Protein AF-0000000082936567 (afdb_homodimer)

Secondary structure (DSSP, 8-state):
--HHHHHHHHHHHHHHHHHHHHHHHHTTS-HHHHHHHHHHHHHHHHHHHHHHHHHHHHHHHIIIIII------B-HHHHHHHHHHHHHHHHHHHHHHH--/--HHHHHHHHHHHHHHHHHHHHHHHGGGS-HHHHHHHHHHHHHHHHHHHHHHHHHHHHHHHIIIIII------B-HHHHHHHHHHHHHHHHHHHHHHH--

Sequence (200 aa):
MDKEMIFAIGVLCFSLILIILLLVSLIRGGDERKKFIRNKTISDTFITTVVLLIIQVGQMIYIDFFKGGHYPGLNPLGALAGISFMFLFFLLFNKRRFGDMDKEMIFAIGVLCFSLILIILLLVSLIRGGDERKKFIRNKTISDTFITTVVLLIIQVGQMIYIDFFKGGHYPGLNPLGALAGISFMFLFFLLFNKRRFGD

pLDDT: mean 89.04, std 6.56, range [56.56, 96.06]

Organism: NCBI:txid1808955

Radius of gyration: 18.61 Å; Cα contacts (8 Å, |Δi|>4): 174; chains: 2; bounding box: 36×55×47 Å

Foldseek 3Di:
DPPVLVVLVVLLVVLVVLVVVLLVVLVPPDPVLSVVLLVQLVVQLVVVLVVVVVVVVVVQCCCVPPVVDHDPDDDPSNSSSVSSVSSSVSSVVSCVVRVD/DPPVLVVLVVLLVVLVVLVVVLLVVLPPPDPVLSVVLLVQLVVQLVVVLVVVVVVVVVVQCCCVPPVVDHDPDDDPSNSSSVSSVSSSVSSVVSCVVRVD

Structure (mmCIF, N/CA/C/O backbone):
data_AF-0000000082936567-model_v1
#
loop_
_entity.id
_entity.type
_entity.pdbx_description
1 polymer 'Uncharacterized protein'
#
loop_
_atom_site.group_PDB
_atom_site.id
_atom_site.type_symbol
_atom_site.label_atom_id
_atom_site.label_alt_id
_atom_site.label_comp_id
_atom_site.label_asym_id
_atom_site.label_entity_id
_atom_site.label_seq_id
_atom_site.pdbx_PDB_ins_code
_atom_site.Cartn_x
_atom_site.Cartn_y
_atom_site.Cartn_z
_atom_site.occupancy
_atom_site.B_iso_or_equiv
_atom_site.auth_seq_id
_atom_site.auth_comp_id
_atom_site.auth_asym_id
_atom_site.auth_atom_id
_atom_site.pdbx_PDB_model_num
ATOM 1 N N . MET A 1 1 ? 10.07 26.203 -2.523 1 56.56 1 MET A N 1
ATOM 2 C CA . MET A 1 1 ? 9.828 24.766 -2.342 1 56.56 1 MET A CA 1
ATOM 3 C C . MET A 1 1 ? 10.773 24.188 -1.296 1 56.56 1 MET A C 1
ATOM 5 O O . MET A 1 1 ? 11.984 24.438 -1.337 1 56.56 1 MET A O 1
ATOM 9 N N . ASP A 1 2 ? 10.172 23.625 -0.14 1 77.81 2 ASP A N 1
ATOM 10 C CA . ASP A 1 2 ? 10.938 23.125 1 1 77.81 2 ASP A CA 1
ATOM 11 C C . ASP A 1 2 ? 11.914 22.047 0.574 1 77.81 2 ASP A C 1
ATOM 13 O O . ASP A 1 2 ? 11.648 21.297 -0.37 1 77.81 2 ASP A O 1
ATOM 17 N N . LYS A 1 3 ? 13.148 22.062 0.96 1 82 3 LYS A N 1
ATOM 18 C CA . LYS A 1 3 ? 14.227 21.109 0.692 1 82 3 LYS A CA 1
ATOM 19 C C . LYS A 1 3 ? 13.719 19.672 0.751 1 82 3 LYS A C 1
ATOM 21 O O . LYS A 1 3 ? 14.133 18.828 -0.044 1 82 3 LYS A O 1
ATOM 26 N N . GLU A 1 4 ? 12.797 19.344 1.597 1 80.38 4 GLU A N 1
ATOM 27 C CA . GLU A 1 4 ? 12.234 18.016 1.756 1 80.38 4 GLU A CA 1
ATOM 28 C C . GLU A 1 4 ? 11.43 17.609 0.525 1 80.38 4 GLU A C 1
ATOM 30 O O . GLU A 1 4 ? 11.5 16.453 0.087 1 80.38 4 GLU A O 1
ATOM 35 N N . MET A 1 5 ? 10.805 18.625 0.031 1 84 5 MET A N 1
ATOM 36 C CA . MET A 1 5 ? 9.992 18.344 -1.152 1 84 5 MET A CA 1
ATOM 37 C C . MET A 1 5 ? 10.867 18.062 -2.361 1 84 5 MET A C 1
ATOM 39 O O . MET A 1 5 ? 10.586 17.141 -3.135 1 84 5 MET A O 1
ATOM 43 N N . ILE A 1 6 ? 11.914 18.75 -2.545 1 87.25 6 ILE A N 1
ATOM 44 C CA . ILE A 1 6 ? 12.852 18.562 -3.646 1 87.25 6 ILE A CA 1
ATOM 45 C C . ILE A 1 6 ? 13.484 17.172 -3.545 1 87.25 6 ILE A C 1
ATOM 47 O O . ILE A 1 6 ? 13.602 16.453 -4.543 1 87.25 6 ILE A O 1
ATOM 51 N N . PHE A 1 7 ? 13.875 16.859 -2.396 1 87.62 7 PHE A N 1
ATOM 52 C CA . PHE A 1 7 ? 14.477 15.555 -2.154 1 87.62 7 PHE A CA 1
ATOM 53 C C . PHE A 1 7 ? 13.5 14.438 -2.504 1 87.62 7 PHE A C 1
ATOM 55 O O . PHE A 1 7 ? 13.875 13.469 -3.172 1 87.62 7 PHE A O 1
ATOM 62 N N . ALA A 1 8 ? 12.258 14.555 -2.053 1 89.81 8 ALA A N 1
ATOM 63 C CA . ALA A 1 8 ? 11.242 13.539 -2.311 1 89.81 8 ALA A CA 1
ATOM 64 C C . ALA A 1 8 ? 10.984 13.391 -3.807 1 89.81 8 ALA A C 1
ATOM 66 O O . ALA A 1 8 ? 10.828 12.273 -4.305 1 89.81 8 ALA A O 1
ATOM 67 N N . ILE A 1 9 ? 10.992 14.43 -4.5 1 91.25 9 ILE A N 1
ATOM 68 C CA . ILE A 1 9 ? 10.781 14.406 -5.941 1 91.25 9 ILE A CA 1
ATOM 69 C C . ILE A 1 9 ? 11.945 13.688 -6.621 1 91.25 9 ILE A C 1
ATOM 71 O O . ILE A 1 9 ? 11.734 12.891 -7.539 1 91.25 9 ILE A O 1
ATOM 75 N N . GLY A 1 10 ? 13.078 14 -6.176 1 89.88 10 GLY A N 1
ATOM 76 C CA . GLY A 1 10 ? 14.25 13.344 -6.723 1 89.88 10 GLY A CA 1
ATOM 77 C C . GLY A 1 10 ? 14.234 11.836 -6.527 1 89.88 10 GLY A C 1
ATOM 78 O O . GLY A 1 10 ? 14.484 11.078 -7.465 1 89.88 10 GLY A O 1
ATOM 79 N N . VAL A 1 11 ? 13.953 11.422 -5.305 1 89.12 11 VAL A N 1
ATOM 80 C CA . VAL A 1 11 ? 13.891 10 -4.98 1 89.12 11 VAL A CA 1
ATOM 81 C C . VAL A 1 11 ? 12.805 9.328 -5.816 1 89.12 11 VAL A C 1
ATOM 83 O O . VAL A 1 11 ? 13.008 8.227 -6.336 1 89.12 11 VAL A O 1
ATOM 86 N N . LEU A 1 12 ? 11.719 10 -5.898 1 92.44 12 LEU A N 1
ATOM 87 C CA . LEU A 1 12 ? 10.594 9.461 -6.66 1 92.44 12 LEU A CA 1
ATOM 88 C C . LEU A 1 12 ? 10.977 9.266 -8.125 1 92.44 12 LEU A C 1
ATOM 90 O O . LEU A 1 12 ? 10.766 8.188 -8.68 1 92.44 12 LEU A O 1
ATOM 94 N N . CYS A 1 13 ? 11.531 10.234 -8.742 1 92.88 13 CYS A N 1
ATOM 95 C CA . CYS A 1 13 ? 11.93 10.141 -10.148 1 92.88 13 CYS A CA 1
ATOM 96 C C . CYS A 1 13 ? 12.977 9.055 -10.344 1 92.88 13 CYS A C 1
ATOM 98 O O . CYS A 1 13 ? 12.867 8.242 -11.266 1 92.88 13 CYS A O 1
ATOM 100 N N . PHE A 1 14 ? 13.938 9.102 -9.516 1 90.94 14 PHE A N 1
ATOM 101 C CA . PHE A 1 14 ? 15 8.109 -9.609 1 90.94 14 PHE A CA 1
ATOM 102 C C . PHE A 1 14 ? 14.438 6.703 -9.469 1 90.94 14 PHE A C 1
ATOM 104 O O . PHE A 1 14 ? 14.742 5.824 -10.273 1 90.94 14 PHE A O 1
ATOM 111 N N . SER A 1 15 ? 13.672 6.48 -8.484 1 92.5 15 SER A N 1
ATOM 112 C CA . SER A 1 15 ? 13.109 5.156 -8.25 1 92.5 15 SER A CA 1
ATOM 113 C C . SER A 1 15 ? 12.211 4.727 -9.406 1 92.5 15 SER A C 1
ATOM 115 O O . SER A 1 15 ? 12.266 3.574 -9.844 1 92.5 15 SER A O 1
ATOM 117 N N . LEU A 1 16 ? 11.383 5.617 -9.891 1 92.25 16 LEU A N 1
ATOM 118 C CA . LEU A 1 16 ? 10.477 5.285 -10.977 1 92.25 16 LEU A CA 1
ATOM 119 C C . LEU A 1 16 ? 11.242 4.844 -12.219 1 92.25 16 LEU A C 1
ATOM 121 O O . LEU A 1 16 ? 10.875 3.859 -12.867 1 92.25 16 LEU A O 1
ATOM 125 N N . ILE A 1 17 ? 12.219 5.562 -12.562 1 91.25 17 ILE A N 1
ATOM 126 C CA . ILE A 1 17 ? 13.039 5.219 -13.727 1 91.25 17 ILE A CA 1
ATOM 127 C C . ILE A 1 17 ? 13.641 3.828 -13.539 1 91.25 17 ILE A C 1
ATOM 129 O O . ILE A 1 17 ? 13.562 2.986 -14.438 1 91.25 17 ILE A O 1
ATOM 133 N N . LEU A 1 18 ? 14.195 3.588 -12.398 1 89.5 18 LEU A N 1
ATOM 134 C CA . LEU A 1 18 ? 14.828 2.299 -12.141 1 89.5 18 LEU A CA 1
ATOM 135 C C . LEU A 1 18 ? 13.797 1.178 -12.125 1 89.5 18 LEU A C 1
ATOM 137 O O . LEU A 1 18 ? 14.078 0.065 -12.578 1 89.5 18 LEU A O 1
ATOM 141 N N . ILE A 1 19 ? 12.648 1.423 -11.539 1 91.12 19 ILE A N 1
ATOM 142 C CA . ILE A 1 19 ? 11.578 0.432 -11.508 1 91.12 19 ILE A CA 1
ATOM 143 C C . ILE A 1 19 ? 11.203 0.034 -12.938 1 91.12 19 ILE A C 1
ATOM 145 O O . ILE A 1 19 ? 11.117 -1.154 -13.258 1 91.12 19 ILE A O 1
ATOM 149 N N . ILE A 1 20 ? 11.031 1.015 -13.797 1 90.06 20 ILE A N 1
ATOM 150 C CA . ILE A 1 20 ? 10.672 0.76 -15.188 1 90.06 20 ILE A CA 1
ATOM 151 C C . ILE A 1 20 ? 11.773 -0.048 -15.867 1 90.06 20 ILE A C 1
ATOM 153 O O . ILE A 1 20 ? 11.5 -1.042 -16.547 1 90.06 20 ILE A O 1
ATOM 157 N N . LEU A 1 21 ? 12.945 0.295 -15.742 1 88.5 21 LEU A N 1
ATOM 158 C CA . LEU A 1 21 ? 14.07 -0.401 -16.359 1 88.5 21 LEU A CA 1
ATOM 159 C C . LEU A 1 21 ? 14.141 -1.848 -15.875 1 88.5 21 LEU A C 1
ATOM 161 O O . LEU A 1 21 ? 14.383 -2.758 -16.672 1 88.5 21 LEU A O 1
ATOM 165 N N . LEU A 1 22 ? 13.953 -2.084 -14.633 1 87.06 22 LEU A N 1
ATOM 166 C CA . LEU A 1 22 ? 14.031 -3.428 -14.07 1 87.06 22 LEU A CA 1
ATOM 167 C C . LEU A 1 22 ? 12.867 -4.285 -14.547 1 87.06 22 LEU A C 1
ATOM 169 O 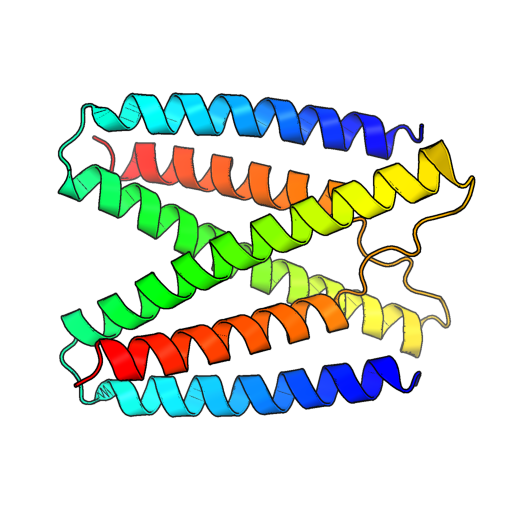O . LEU A 1 22 ? 13.039 -5.477 -14.82 1 87.06 22 LEU A O 1
ATOM 173 N N . LEU A 1 23 ? 11.758 -3.615 -14.625 1 85.38 23 LEU A N 1
ATOM 174 C CA . LEU A 1 23 ? 10.602 -4.348 -15.125 1 85.38 23 LEU A CA 1
ATOM 175 C C . LEU A 1 23 ? 10.797 -4.75 -16.578 1 85.38 23 LEU A C 1
ATOM 177 O O . LEU A 1 23 ? 10.438 -5.859 -16.984 1 85.38 23 LEU A O 1
ATOM 181 N N . VAL A 1 24 ? 11.312 -3.844 -17.359 1 86.06 24 VAL A N 1
ATOM 182 C CA . VAL A 1 24 ? 11.594 -4.125 -18.766 1 86.06 24 VAL A CA 1
ATOM 183 C C . VAL A 1 24 ? 12.641 -5.234 -18.859 1 86.06 24 VAL A C 1
ATOM 185 O O . VAL A 1 24 ? 12.547 -6.109 -19.734 1 86.06 24 VAL A O 1
ATOM 188 N N . SER A 1 25 ? 13.562 -5.258 -18.016 1 82.06 25 SER A N 1
ATOM 189 C CA . SER A 1 25 ? 14.625 -6.262 -18.031 1 82.06 25 SER A CA 1
ATOM 190 C C . SER A 1 25 ? 14.078 -7.648 -17.703 1 82.06 25 SER A C 1
ATOM 192 O O . SER A 1 25 ? 14.672 -8.656 -18.094 1 82.06 25 SER A O 1
ATOM 194 N N . LEU A 1 26 ? 12.977 -7.727 -17.016 1 81.12 26 LEU A N 1
ATOM 195 C CA . LEU A 1 26 ? 12.375 -9 -16.625 1 81.12 26 LEU A CA 1
ATOM 196 C C . LEU A 1 26 ? 11.586 -9.586 -17.797 1 81.12 26 LEU A C 1
ATOM 198 O O . LEU A 1 26 ? 11.211 -10.766 -17.766 1 81.12 26 LEU A O 1
ATOM 202 N N . ILE A 1 27 ? 11.289 -8.797 -18.75 1 76.88 27 ILE A N 1
ATOM 203 C CA . ILE A 1 27 ? 10.484 -9.234 -19.891 1 76.88 27 ILE A CA 1
ATOM 204 C C . ILE A 1 27 ? 11.164 -10.422 -20.578 1 76.88 27 ILE A C 1
ATOM 206 O O . ILE A 1 27 ? 10.492 -11.289 -21.141 1 76.88 27 ILE A O 1
ATOM 210 N N . ARG A 1 28 ? 12.367 -10.547 -20.516 1 73.62 28 ARG A N 1
ATOM 211 C CA . ARG A 1 28 ? 13.102 -11.617 -21.172 1 73.62 28 ARG A CA 1
ATOM 212 C C . ARG A 1 28 ? 12.945 -12.938 -20.422 1 73.62 28 ARG A C 1
ATOM 214 O O . ARG A 1 28 ? 13.094 -14.008 -21.016 1 73.62 28 ARG A O 1
ATOM 221 N N . GLY A 1 29 ? 12.562 -12.852 -19.25 1 71.44 29 GLY A N 1
ATOM 222 C CA . GLY A 1 29 ? 12.367 -14.062 -18.469 1 71.44 29 GLY A CA 1
ATOM 223 C C . GLY A 1 29 ? 11.086 -14.797 -18.828 1 71.44 29 GLY A C 1
ATOM 224 O O . GLY A 1 29 ? 10.328 -14.352 -19.688 1 71.44 29 GLY A O 1
ATOM 225 N N . GLY A 1 30 ? 10.961 -16.016 -18.359 1 78.19 30 GLY A N 1
ATOM 226 C CA . GLY A 1 30 ? 9.711 -16.75 -18.531 1 78.19 30 GLY A CA 1
ATOM 227 C C . GLY A 1 30 ? 8.508 -16.031 -17.953 1 78.19 30 GLY A C 1
ATOM 228 O O . GLY A 1 30 ? 8.633 -15.266 -17 1 78.19 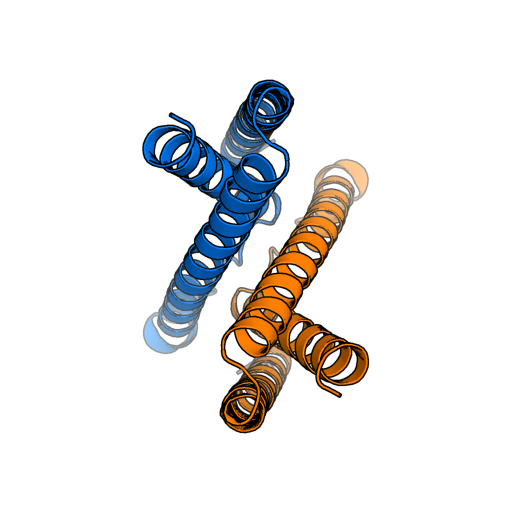30 GLY A O 1
ATOM 229 N N . ASP A 1 31 ? 7.414 -16.047 -18.594 1 84.12 31 ASP A N 1
ATOM 230 C CA . ASP A 1 31 ? 6.191 -15.352 -18.203 1 84.12 31 ASP A CA 1
ATOM 231 C C . ASP A 1 31 ? 5.828 -15.656 -16.75 1 84.12 31 ASP A C 1
ATOM 233 O O . ASP A 1 31 ? 5.445 -14.766 -15.992 1 84.12 31 ASP A O 1
ATOM 237 N N . GLU A 1 32 ? 6 -16.953 -16.359 1 85.5 32 GLU A N 1
ATOM 238 C CA . GLU A 1 32 ? 5.625 -17.344 -15.008 1 85.5 32 GLU A CA 1
ATOM 239 C C . GLU A 1 32 ? 6.562 -16.734 -13.969 1 85.5 32 GLU A C 1
ATOM 241 O O . GLU A 1 32 ? 6.121 -16.312 -12.898 1 85.5 32 GLU A O 1
ATOM 246 N N . ARG A 1 33 ? 7.859 -16.656 -14.289 1 87.06 33 ARG A N 1
ATOM 247 C CA . ARG A 1 33 ? 8.859 -16.109 -13.375 1 87.06 33 ARG A CA 1
ATOM 248 C C . ARG A 1 33 ? 8.664 -14.602 -13.195 1 87.06 33 ARG A C 1
ATOM 250 O O . ARG A 1 33 ? 8.727 -14.094 -12.078 1 87.06 33 ARG A O 1
ATOM 257 N N . LYS A 1 34 ? 8.461 -13.93 -14.242 1 89.38 34 LYS A N 1
ATOM 258 C CA . LYS A 1 34 ? 8.211 -12.492 -14.211 1 89.38 34 LYS A CA 1
ATOM 259 C C . LYS A 1 34 ? 6.988 -12.164 -13.352 1 89.38 34 LYS A C 1
ATOM 261 O O . LYS A 1 34 ? 7.031 -11.258 -12.523 1 89.38 34 LYS A O 1
ATOM 266 N N . LYS A 1 35 ? 6.023 -12.906 -13.586 1 88.31 35 LYS A N 1
ATOM 267 C CA . LYS A 1 35 ? 4.789 -12.711 -12.836 1 88.31 35 LYS A CA 1
ATOM 268 C C . LYS A 1 35 ? 5 -12.977 -11.344 1 88.31 35 LYS A C 1
ATOM 270 O O . LYS A 1 35 ? 4.488 -12.242 -10.5 1 88.31 35 LYS A O 1
ATOM 275 N N . PHE A 1 36 ? 5.758 -14.008 -11.125 1 90.44 36 PHE A N 1
ATOM 276 C CA . PHE A 1 36 ? 6.039 -14.359 -9.734 1 90.44 36 PHE A CA 1
ATOM 277 C C . PHE A 1 36 ? 6.82 -13.25 -9.047 1 90.44 36 PHE A C 1
ATOM 279 O O . PHE A 1 36 ? 6.453 -12.812 -7.949 1 90.44 36 PHE A O 1
ATOM 286 N N . ILE A 1 37 ? 7.863 -12.711 -9.609 1 92.38 37 ILE A N 1
ATOM 287 C CA . ILE A 1 37 ? 8.703 -11.664 -9.039 1 92.38 37 ILE A CA 1
ATOM 288 C C . ILE A 1 37 ? 7.867 -10.398 -8.82 1 92.38 37 ILE A C 1
ATOM 290 O O . ILE A 1 37 ? 7.949 -9.773 -7.758 1 92.38 37 ILE A O 1
ATOM 294 N N . ARG A 1 38 ? 7.098 -10.07 -9.805 1 91.25 38 ARG A N 1
ATOM 295 C CA . ARG A 1 38 ? 6.234 -8.898 -9.719 1 91.25 38 ARG A CA 1
ATOM 296 C C . ARG A 1 38 ? 5.242 -9.031 -8.562 1 91.25 38 ARG A C 1
ATOM 298 O O . ARG A 1 38 ? 5.102 -8.109 -7.754 1 91.25 38 ARG A O 1
ATOM 305 N N . ASN A 1 39 ? 4.566 -10.141 -8.453 1 91 39 ASN A N 1
ATOM 306 C CA . ASN A 1 39 ? 3.561 -10.367 -7.422 1 91 39 ASN A CA 1
ATOM 307 C C . ASN A 1 39 ? 4.184 -10.391 -6.031 1 91 39 ASN A C 1
ATOM 309 O O . ASN A 1 39 ? 3.621 -9.836 -5.086 1 91 39 ASN A O 1
ATOM 313 N N . LYS A 1 40 ? 5.285 -11.047 -5.961 1 93.19 40 LYS A N 1
ATOM 314 C CA . LYS A 1 40 ? 5.992 -11.094 -4.684 1 93.19 40 LYS A CA 1
ATOM 315 C C . LYS A 1 40 ? 6.426 -9.695 -4.246 1 93.19 40 LYS A C 1
ATOM 317 O O . LYS A 1 40 ? 6.301 -9.344 -3.072 1 93.19 40 LYS A O 1
ATOM 322 N N . THR A 1 41 ? 6.906 -8.922 -5.16 1 94.88 41 THR A N 1
ATOM 323 C CA . THR A 1 41 ? 7.34 -7.559 -4.891 1 94.88 41 THR A CA 1
ATOM 324 C C . THR A 1 41 ? 6.168 -6.699 -4.418 1 94.88 41 THR A C 1
ATOM 326 O O . THR A 1 41 ? 6.289 -5.953 -3.443 1 94.88 41 THR A O 1
ATOM 329 N N . ILE A 1 42 ? 5.023 -6.801 -5.121 1 94.44 42 ILE A N 1
ATOM 330 C CA . ILE A 1 42 ? 3.809 -6.074 -4.762 1 94.44 42 ILE A CA 1
ATOM 331 C C . ILE A 1 42 ? 3.379 -6.457 -3.346 1 94.44 42 ILE A C 1
ATOM 333 O O . ILE A 1 42 ? 3.123 -5.586 -2.512 1 94.44 42 ILE A O 1
ATOM 337 N N . SER A 1 43 ? 3.377 -7.77 -3.051 1 93.12 43 SER A N 1
ATOM 338 C CA . SER A 1 43 ? 2.979 -8.281 -1.742 1 93.12 43 SER A CA 1
ATOM 339 C C . SER A 1 43 ? 3.92 -7.785 -0.648 1 93.12 43 SER A C 1
ATOM 341 O O . SER A 1 43 ? 3.473 -7.254 0.371 1 93.12 43 SER A O 1
ATOM 343 N N . ASP A 1 44 ? 5.223 -7.918 -0.877 1 95.06 44 ASP A N 1
ATOM 344 C CA . ASP A 1 44 ? 6.215 -7.504 0.108 1 95.06 44 ASP A CA 1
ATOM 345 C C . ASP A 1 44 ? 6.141 -5.996 0.359 1 95.06 44 ASP A C 1
ATOM 347 O O . ASP A 1 44 ? 6.23 -5.551 1.504 1 95.06 44 ASP A O 1
ATOM 351 N N . THR A 1 45 ? 6.016 -5.297 -0.712 1 95.31 45 THR A N 1
ATOM 352 C CA . THR A 1 45 ? 5.914 -3.846 -0.584 1 95.31 45 THR A CA 1
ATOM 353 C C . THR A 1 45 ? 4.652 -3.457 0.181 1 95.31 45 THR A C 1
ATOM 355 O O . THR A 1 45 ? 4.691 -2.574 1.041 1 95.31 45 THR A O 1
ATOM 358 N N . PHE A 1 46 ? 3.537 -4.082 -0.079 1 93.75 46 PHE A N 1
ATOM 359 C CA . PHE A 1 46 ? 2.266 -3.793 0.573 1 93.75 46 PHE A CA 1
ATOM 360 C C . PHE A 1 46 ? 2.355 -4.051 2.072 1 93.75 46 PHE A C 1
ATOM 362 O O . PHE A 1 46 ? 2.006 -3.184 2.879 1 93.75 46 PHE A O 1
ATOM 369 N N . ILE A 1 47 ? 2.861 -5.211 2.479 1 93.5 47 ILE A N 1
ATOM 370 C CA . ILE A 1 47 ? 2.969 -5.582 3.885 1 93.5 47 ILE A CA 1
ATOM 371 C C . ILE A 1 47 ? 3.865 -4.586 4.617 1 93.5 47 ILE A C 1
ATOM 373 O O . ILE A 1 47 ? 3.506 -4.09 5.684 1 93.5 47 ILE A O 1
ATOM 377 N N . THR A 1 48 ? 4.988 -4.293 3.998 1 93.62 48 THR A N 1
ATOM 378 C CA . THR A 1 48 ? 5.926 -3.363 4.617 1 93.62 48 THR A CA 1
ATOM 379 C C . THR A 1 48 ? 5.309 -1.975 4.746 1 93.62 48 THR A C 1
ATOM 381 O O . THR A 1 48 ? 5.5 -1.295 5.758 1 93.62 48 THR A O 1
ATOM 384 N N . THR A 1 49 ? 4.52 -1.516 3.691 1 93.38 49 THR A N 1
ATOM 385 C CA . THR A 1 49 ? 3.826 -0.233 3.723 1 93.38 49 THR A CA 1
ATOM 386 C C . THR A 1 4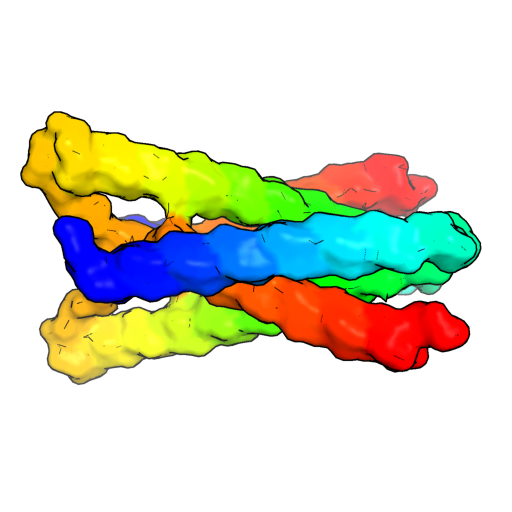9 ? 2.814 -0.194 4.863 1 93.38 49 THR A C 1
ATOM 388 O O . THR A 1 49 ? 2.744 0.79 5.605 1 93.38 49 THR A O 1
ATOM 391 N N . VAL A 1 50 ? 2.035 -1.232 5.105 1 93.75 50 VAL A N 1
ATOM 392 C CA . VAL A 1 50 ? 1.023 -1.314 6.152 1 93.75 50 VAL A CA 1
ATOM 393 C C . VAL A 1 50 ? 1.696 -1.281 7.523 1 93.75 50 VAL A C 1
ATOM 395 O O . VAL A 1 50 ? 1.239 -0.58 8.43 1 93.75 50 VAL A O 1
ATOM 398 N N . VAL A 1 51 ? 2.83 -1.983 7.684 1 92.81 51 VAL A N 1
ATOM 399 C CA . VAL A 1 51 ? 3.566 -1.997 8.945 1 92.81 51 VAL A CA 1
ATOM 400 C C . VAL A 1 51 ? 4.062 -0.591 9.266 1 92.81 51 VAL A C 1
ATOM 402 O O . VAL A 1 51 ? 3.949 -0.132 10.406 1 92.81 51 VAL A O 1
ATOM 405 N N . LEU A 1 52 ? 4.574 0.081 8.281 1 93.25 52 LEU A N 1
ATOM 406 C CA . LEU A 1 52 ? 5.062 1.44 8.477 1 93.25 52 LEU A CA 1
ATOM 407 C C . LEU A 1 52 ? 3.92 2.379 8.852 1 93.25 52 LEU A C 1
ATOM 409 O O . LEU A 1 52 ? 4.09 3.27 9.688 1 93.25 52 LEU A O 1
ATOM 413 N N . LEU A 1 53 ? 2.762 2.174 8.211 1 94.25 53 LEU A N 1
ATOM 414 C CA . LEU A 1 53 ? 1.6 2.992 8.539 1 94.25 53 LEU A CA 1
ATOM 415 C C . LEU A 1 53 ? 1.143 2.742 9.977 1 94.25 53 LEU A C 1
ATOM 417 O O . LEU A 1 53 ? 0.723 3.67 10.664 1 94.25 53 LEU A O 1
ATOM 421 N N . ILE A 1 54 ? 1.198 1.514 10.469 1 94.25 54 ILE A N 1
ATOM 422 C CA . ILE A 1 54 ? 0.841 1.172 11.844 1 94.25 54 ILE A CA 1
ATOM 423 C C . ILE A 1 54 ? 1.778 1.887 12.812 1 94.25 54 ILE A C 1
ATOM 425 O O . ILE A 1 54 ? 1.334 2.434 13.82 1 94.25 54 ILE A O 1
ATOM 429 N N . ILE A 1 55 ? 3.076 1.849 12.477 1 93.5 55 ILE A N 1
ATOM 430 C CA . ILE A 1 55 ? 4.059 2.551 13.297 1 93.5 55 ILE A CA 1
ATOM 431 C C . ILE A 1 55 ? 3.725 4.039 13.344 1 93.5 55 ILE A C 1
ATOM 433 O O . ILE A 1 55 ? 3.781 4.664 14.398 1 93.5 55 ILE A O 1
ATOM 437 N N . GLN A 1 56 ? 3.322 4.691 12.211 1 92.62 56 GLN A N 1
ATOM 438 C CA . GLN A 1 56 ? 2.947 6.098 12.141 1 92.62 56 GLN A CA 1
ATOM 439 C C . GLN A 1 56 ? 1.699 6.375 12.977 1 92.62 56 GLN A C 1
ATOM 441 O O . GLN A 1 56 ? 1.6 7.418 13.625 1 92.62 56 GLN A O 1
ATOM 446 N N . VAL A 1 57 ? 0.787 5.551 12.938 1 92.38 57 VAL A N 1
ATOM 447 C CA . VAL A 1 57 ? -0.414 5.695 13.75 1 92.38 57 VAL A CA 1
ATOM 448 C C . VAL A 1 57 ? -0.042 5.656 15.234 1 92.38 57 VAL A C 1
ATOM 450 O O . VAL A 1 57 ? -0.571 6.43 16.031 1 92.38 57 VAL A O 1
ATOM 453 N N . GLY A 1 58 ? 0.84 4.723 15.586 1 91.94 58 GLY A N 1
ATOM 454 C CA . GLY A 1 58 ? 1.338 4.703 16.953 1 91.94 58 GLY A CA 1
ATOM 455 C C . GLY A 1 58 ? 1.954 6.023 17.375 1 91.94 58 GLY A C 1
ATOM 456 O O . GLY A 1 58 ? 1.71 6.496 18.5 1 91.94 58 GLY A O 1
ATOM 457 N N . GLN A 1 59 ? 2.797 6.559 16.562 1 90.81 59 GLN A N 1
ATOM 458 C CA . GLN A 1 59 ? 3.42 7.852 16.828 1 90.81 59 GLN A CA 1
ATOM 459 C C . GLN A 1 59 ? 2.373 8.953 16.969 1 90.81 59 GLN A C 1
ATOM 461 O O . GLN A 1 59 ? 2.484 9.82 17.828 1 90.81 59 GLN A O 1
ATOM 466 N N . MET A 1 60 ? 1.42 8.93 16.094 1 89.94 60 MET A N 1
ATOM 467 C CA . MET A 1 60 ? 0.331 9.898 16.141 1 89.94 60 MET A CA 1
ATOM 468 C C . MET A 1 60 ? -0.404 9.836 17.469 1 89.94 60 MET A C 1
ATOM 470 O O . MET A 1 60 ? -0.659 10.867 18.094 1 89.94 60 MET A O 1
ATOM 474 N N . ILE A 1 61 ? -0.758 8.695 17.875 1 88.19 61 ILE A N 1
ATOM 475 C CA . ILE A 1 61 ? -1.457 8.508 19.141 1 88.19 61 ILE A CA 1
ATOM 476 C C . ILE A 1 61 ? -0.576 8.977 20.281 1 88.19 61 ILE A C 1
ATOM 478 O O . ILE A 1 61 ? -1.052 9.656 21.203 1 88.19 61 ILE A O 1
ATOM 482 N N . TYR A 1 62 ? 0.715 8.625 20.234 1 90 62 TYR A N 1
ATOM 483 C CA . TYR A 1 62 ? 1.656 9 21.281 1 90 62 TYR A CA 1
ATOM 484 C C . TYR A 1 62 ? 1.736 10.516 21.406 1 90 62 TYR A C 1
ATOM 486 O O . TYR A 1 62 ? 1.652 11.055 22.516 1 90 62 TYR A O 1
ATOM 494 N N . ILE A 1 63 ? 1.803 11.258 20.344 1 88.69 63 ILE A N 1
ATOM 495 C CA . ILE A 1 63 ? 1.972 12.711 20.359 1 88.69 63 ILE A CA 1
ATOM 496 C C . ILE A 1 63 ? 0.658 13.383 20.75 1 88.69 63 ILE A C 1
ATOM 498 O O . ILE A 1 63 ? 0.643 14.289 21.578 1 88.69 63 ILE A O 1
ATOM 502 N N . ASP A 1 64 ? -0.386 12.945 20.188 1 84.62 64 ASP A N 1
ATOM 503 C CA . ASP A 1 64 ? -1.679 13.594 20.391 1 84.62 64 ASP A CA 1
ATOM 504 C C . ASP A 1 64 ? -2.186 13.383 21.812 1 84.62 64 ASP A C 1
ATOM 506 O O . ASP A 1 64 ? -2.83 14.258 22.391 1 84.62 64 ASP A O 1
ATOM 510 N N . PHE A 1 65 ? -1.907 12.312 22.391 1 84.38 65 PHE A N 1
ATOM 511 C CA . PHE A 1 65 ? -2.525 11.977 23.672 1 84.38 65 PHE A CA 1
ATOM 512 C C . PHE A 1 65 ? -1.522 12.117 24.812 1 84.38 65 PHE A C 1
ATOM 514 O O . PHE A 1 65 ? -1.901 12.414 25.953 1 84.38 65 PHE A O 1
ATOM 521 N N . PHE A 1 66 ? -0.254 11.906 24.562 1 87.12 66 PHE A N 1
ATOM 522 C CA . PHE A 1 66 ? 0.699 11.852 25.672 1 87.12 66 PHE A CA 1
ATOM 523 C C . PHE A 1 66 ? 1.573 13.102 25.688 1 87.12 66 PHE A C 1
ATOM 525 O O . PHE A 1 66 ? 1.93 13.602 26.75 1 87.12 66 PHE A O 1
ATOM 532 N N . LYS A 1 67 ? 2.01 13.625 24.703 1 85.19 67 LYS A N 1
ATOM 5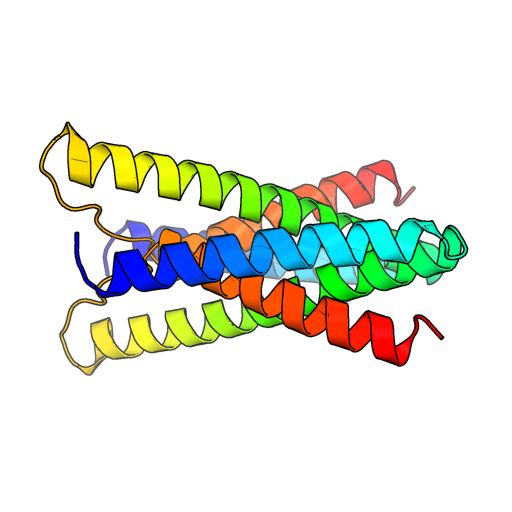33 C CA . LYS A 1 67 ? 2.916 14.773 24.641 1 85.19 67 LYS A CA 1
ATOM 534 C C . LYS A 1 67 ? 2.141 16.078 24.531 1 85.19 67 LYS A C 1
ATOM 536 O O . LYS A 1 67 ? 2.66 17.141 24.859 1 85.19 67 LYS A O 1
ATOM 541 N N . GLY A 1 68 ? 0.877 16.078 24.125 1 84.06 68 GLY A N 1
ATOM 542 C CA . GLY A 1 68 ? 0.048 17.266 24 1 84.06 68 GLY A CA 1
ATOM 543 C C . GLY A 1 68 ? 0.332 18.047 22.734 1 84.06 68 GLY A C 1
ATOM 544 O O . GLY A 1 68 ? 0.082 19.266 22.688 1 84.06 68 GLY A O 1
ATOM 545 N N . GLY A 1 69 ? 0.905 17.5 21.719 1 85.5 69 GLY A N 1
ATOM 546 C CA . GLY A 1 69 ? 1.166 18.156 20.438 1 85.5 69 GLY A CA 1
ATOM 547 C C . GLY A 1 69 ? 0.269 17.656 19.328 1 85.5 69 GLY A C 1
ATOM 548 O O . GLY A 1 69 ? -0.712 16.953 19.578 1 85.5 69 GLY A O 1
ATOM 549 N N . HIS A 1 70 ? 0.489 18.359 18.141 1 83.12 70 HIS A N 1
ATOM 550 C CA . HIS A 1 70 ? -0.291 17.938 16.984 1 83.12 70 HIS A CA 1
ATOM 551 C C . HIS A 1 70 ? 0.579 17.203 15.977 1 83.12 70 HIS A C 1
ATOM 553 O O . HIS A 1 70 ? 1.638 17.688 15.586 1 83.12 70 HIS A O 1
ATOM 559 N N . TYR A 1 71 ? 0.174 16.031 15.68 1 85.38 71 TYR A N 1
ATOM 560 C CA . TYR A 1 71 ? 0.879 15.25 14.672 1 85.38 71 TYR A CA 1
ATOM 561 C C . TYR A 1 71 ? 0.769 15.914 13.297 1 85.38 71 TYR A C 1
ATOM 563 O O . TYR A 1 71 ? -0.33 16.25 12.852 1 85.38 71 TYR A O 1
ATOM 571 N N . PRO A 1 72 ? 1.82 16.344 12.711 1 82 72 PRO A N 1
ATOM 572 C CA . PRO A 1 72 ? 1.808 17.125 11.477 1 82 72 PRO A CA 1
ATOM 573 C C . PRO A 1 72 ? 1.188 16.359 10.305 1 82 72 PRO A C 1
ATOM 575 O O . PRO A 1 72 ? 0.829 16.953 9.289 1 82 72 PRO A O 1
ATOM 578 N N . GLY A 1 73 ? 0.888 15.172 10.312 1 84.56 73 GLY A N 1
ATOM 579 C CA . GLY A 1 73 ? 0.353 14.398 9.203 1 84.56 73 GLY A CA 1
ATOM 580 C C . GLY A 1 73 ? 1.429 13.859 8.281 1 84.56 73 GLY A C 1
ATOM 581 O O . GLY A 1 73 ? 2.58 14.289 8.336 1 84.56 73 GLY A O 1
ATOM 582 N N . LEU A 1 74 ? 1.04 12.992 7.332 1 88 74 LEU A N 1
ATOM 583 C CA . LEU A 1 74 ? 1.96 12.398 6.363 1 88 74 LEU A CA 1
ATOM 584 C C . LEU A 1 74 ? 1.949 13.188 5.059 1 88 74 LEU A C 1
ATOM 586 O O . LEU A 1 74 ? 0.882 13.516 4.535 1 88 74 LEU A O 1
ATOM 590 N N . ASN A 1 75 ? 3.107 13.648 4.652 1 89.5 75 ASN A N 1
ATOM 591 C CA . ASN A 1 75 ? 3.252 14.25 3.336 1 89.5 75 ASN A CA 1
ATOM 592 C C . ASN A 1 75 ? 3.055 13.227 2.221 1 89.5 75 ASN A C 1
ATOM 594 O O . ASN A 1 75 ? 3.785 12.242 2.146 1 89.5 75 ASN A O 1
ATOM 598 N N . PRO A 1 76 ? 2.02 13.469 1.37 1 91.12 76 PRO A N 1
ATOM 599 C CA . PRO A 1 76 ? 1.747 12.469 0.334 1 91.12 76 PRO A CA 1
ATOM 600 C C . PRO A 1 76 ? 2.92 12.281 -0.625 1 91.12 76 PRO A C 1
ATOM 602 O O . PRO A 1 76 ? 3.146 11.172 -1.114 1 91.12 76 PRO A O 1
ATOM 605 N N . LEU A 1 77 ? 3.648 13.281 -0.945 1 91.31 77 LEU A N 1
ATOM 606 C CA . LEU A 1 77 ? 4.812 13.164 -1.813 1 91.31 77 LEU A CA 1
ATOM 607 C C . LEU A 1 77 ? 5.887 12.297 -1.17 1 91.31 77 LEU A C 1
ATOM 609 O O . LEU A 1 77 ? 6.488 11.453 -1.836 1 91.31 77 LEU A O 1
ATOM 613 N N . GLY A 1 78 ? 6.086 12.586 0.074 1 91.62 78 GLY A N 1
ATOM 614 C CA . GLY A 1 78 ? 7.023 11.75 0.804 1 91.62 78 GLY A CA 1
ATOM 615 C C . GLY A 1 78 ? 6.586 10.297 0.89 1 91.62 78 GLY A C 1
ATOM 616 O O . GLY A 1 78 ? 7.41 9.391 0.789 1 91.62 78 GLY A O 1
ATOM 617 N N . ALA A 1 79 ? 5.301 10.07 1.108 1 92.81 79 ALA A N 1
ATOM 618 C CA . ALA A 1 79 ? 4.762 8.719 1.186 1 92.81 79 ALA A CA 1
ATOM 619 C C . ALA A 1 79 ? 4.941 7.98 -0.139 1 92.81 79 ALA A C 1
ATOM 621 O O . ALA A 1 79 ? 5.375 6.824 -0.161 1 92.81 79 ALA A O 1
ATOM 622 N N . LEU A 1 80 ? 4.594 8.609 -1.216 1 93.81 80 LEU A N 1
ATOM 623 C CA . LEU A 1 80 ? 4.738 8.016 -2.543 1 93.81 80 LEU A CA 1
ATOM 624 C C . LEU A 1 80 ? 6.199 7.703 -2.844 1 93.81 80 LEU A C 1
ATOM 626 O O . LEU A 1 80 ? 6.512 6.637 -3.385 1 93.81 80 LEU A O 1
ATOM 630 N N . ALA A 1 81 ? 7.102 8.617 -2.531 1 94.31 81 ALA A N 1
ATOM 631 C CA . ALA A 1 81 ? 8.531 8.391 -2.719 1 94.31 81 ALA A CA 1
ATOM 632 C C . ALA A 1 81 ? 9.016 7.207 -1.886 1 94.31 81 ALA A C 1
ATOM 634 O O . ALA A 1 81 ? 9.797 6.379 -2.363 1 94.31 81 ALA A O 1
ATOM 635 N N . GLY A 1 82 ? 8.5 7.195 -0.592 1 93.44 82 GLY A N 1
ATOM 636 C CA . GLY A 1 82 ? 8.852 6.078 0.27 1 93.44 82 GLY A CA 1
ATOM 637 C C . GLY A 1 82 ? 8.398 4.738 -0.273 1 93.44 82 GLY A C 1
ATOM 638 O O . GLY A 1 82 ? 9.164 3.771 -0.276 1 93.44 82 GLY A O 1
ATOM 639 N N . ILE A 1 83 ? 7.191 4.637 -0.725 1 94.81 83 ILE A N 1
ATOM 640 C CA . ILE A 1 83 ? 6.637 3.412 -1.288 1 94.81 83 ILE A CA 1
ATOM 641 C C . ILE A 1 83 ? 7.418 3.02 -2.541 1 94.81 83 ILE A C 1
ATOM 643 O O . ILE A 1 83 ? 7.723 1.842 -2.744 1 94.81 83 ILE A O 1
ATOM 647 N N . SER A 1 84 ? 7.688 4.012 -3.42 1 94.62 84 SER A N 1
ATOM 648 C CA . SER A 1 84 ? 8.438 3.729 -4.637 1 94.62 84 SER A CA 1
ATOM 649 C C . SER A 1 84 ? 9.82 3.172 -4.312 1 94.62 84 SER A C 1
ATOM 651 O O . SER A 1 84 ? 10.297 2.242 -4.973 1 94.62 84 SER A O 1
ATOM 653 N N . PHE A 1 85 ? 10.438 3.744 -3.352 1 94.75 85 PHE A N 1
ATOM 654 C CA . PHE A 1 85 ? 11.758 3.268 -2.943 1 94.75 85 PHE A CA 1
ATOM 655 C C . PHE A 1 85 ? 11.672 1.847 -2.398 1 94.75 85 PHE A C 1
ATOM 657 O O . PHE A 1 85 ? 12.516 1.006 -2.711 1 94.75 85 PHE A O 1
ATOM 664 N N . MET A 1 86 ? 10.688 1.545 -1.536 1 94.75 86 MET A N 1
ATOM 665 C CA . MET A 1 86 ? 10.477 0.203 -0.998 1 94.75 86 MET A CA 1
ATOM 666 C C . MET A 1 86 ? 10.227 -0.799 -2.119 1 94.75 86 MET A C 1
ATOM 668 O O . MET A 1 86 ? 10.766 -1.906 -2.102 1 94.75 86 MET A O 1
ATOM 672 N N . PHE A 1 87 ? 9.43 -0.378 -3.061 1 95.75 87 PHE A N 1
ATOM 673 C CA . PHE A 1 87 ? 9.141 -1.236 -4.207 1 95.75 87 PHE A CA 1
ATOM 674 C C . PHE A 1 87 ? 10.422 -1.568 -4.965 1 95.75 87 PHE A C 1
ATOM 676 O O . PHE A 1 87 ? 10.656 -2.725 -5.328 1 95.75 87 PHE A O 1
ATOM 683 N N . LEU A 1 88 ? 11.172 -0.589 -5.215 1 95.69 88 LEU A N 1
ATOM 684 C CA . LEU A 1 88 ? 12.438 -0.788 -5.918 1 95.69 88 LEU A CA 1
ATOM 685 C C . LEU A 1 88 ? 13.344 -1.744 -5.152 1 95.69 88 LEU A C 1
ATOM 687 O O . LEU A 1 88 ? 13.953 -2.639 -5.746 1 95.69 88 LEU A O 1
ATOM 691 N N . PHE A 1 89 ? 13.461 -1.485 -3.867 1 95.5 89 PHE A N 1
ATOM 692 C CA . PHE A 1 89 ? 14.266 -2.346 -3.008 1 95.5 89 PHE A CA 1
ATOM 693 C C . PHE A 1 89 ? 13.828 -3.801 -3.139 1 95.5 89 PHE A C 1
ATOM 695 O O . PHE A 1 89 ? 14.656 -4.68 -3.381 1 95.5 89 PHE A O 1
ATOM 702 N N . PHE A 1 90 ? 12.531 -4.07 -3.014 1 95.06 90 PHE A N 1
ATOM 703 C CA . PHE A 1 90 ? 12.023 -5.438 -3.061 1 95.06 90 PHE A CA 1
ATOM 704 C C . PHE A 1 90 ? 12.133 -6.004 -4.473 1 95.06 90 PHE A C 1
ATOM 706 O O . PHE A 1 90 ? 12.359 -7.203 -4.648 1 95.06 90 PHE A O 1
ATOM 713 N N . LEU A 1 91 ? 11.938 -5.18 -5.469 1 94.75 91 LEU A N 1
ATOM 714 C CA . LEU A 1 91 ? 12.078 -5.637 -6.844 1 94.75 91 LEU A CA 1
ATOM 715 C C . LEU A 1 91 ? 13.5 -6.125 -7.113 1 94.75 91 LEU A C 1
ATOM 717 O O . LEU A 1 91 ? 13.695 -7.188 -7.707 1 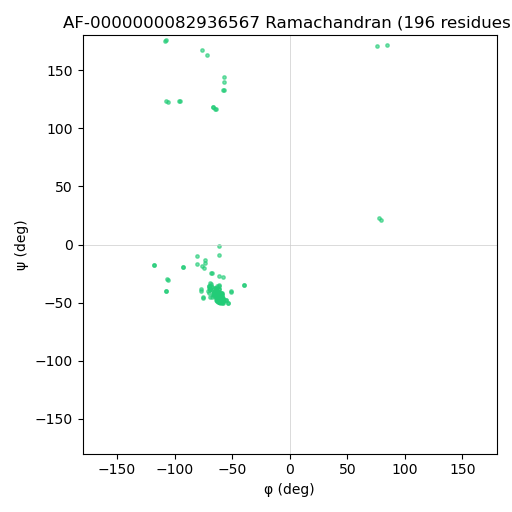94.75 91 LEU A O 1
ATOM 721 N N . LEU A 1 92 ? 14.461 -5.309 -6.73 1 94.25 92 LEU A N 1
ATOM 722 C CA . LEU A 1 92 ? 15.852 -5.703 -6.895 1 94.25 92 LEU A CA 1
ATOM 723 C C . LEU A 1 92 ? 16.156 -6.977 -6.113 1 94.25 92 LEU A C 1
ATOM 725 O O . LEU A 1 92 ? 16.797 -7.891 -6.625 1 94.25 92 LEU A O 1
ATOM 729 N N . PHE A 1 93 ? 15.688 -6.941 -4.883 1 93.94 93 PHE A N 1
ATOM 730 C CA . PHE A 1 93 ? 15.906 -8.086 -4.004 1 93.94 93 PHE A CA 1
ATOM 731 C C . PHE A 1 93 ? 15.289 -9.352 -4.59 1 93.94 93 PHE A C 1
ATOM 733 O O . PHE A 1 93 ? 15.945 -10.383 -4.668 1 93.94 93 PHE A O 1
ATOM 740 N N . ASN A 1 94 ? 14.039 -9.273 -5.008 1 92.94 94 ASN A N 1
ATOM 741 C CA . ASN A 1 94 ? 13.344 -10.438 -5.547 1 92.94 94 ASN A CA 1
ATOM 742 C C . ASN A 1 94 ? 13.914 -10.844 -6.902 1 92.94 94 ASN A C 1
ATOM 744 O O . ASN A 1 94 ? 13.945 -12.031 -7.234 1 92.94 94 ASN A O 1
ATOM 748 N N . LYS A 1 95 ? 14.227 -9.891 -7.668 1 91.38 95 LYS A N 1
ATOM 749 C CA . LYS A 1 95 ? 14.867 -10.188 -8.945 1 91.38 95 LYS A CA 1
ATOM 750 C C . LYS A 1 95 ? 16.172 -10.945 -8.727 1 91.38 95 LYS A C 1
ATOM 752 O O . LYS A 1 95 ? 16.469 -11.898 -9.453 1 91.38 95 LYS A O 1
ATOM 757 N N . ARG A 1 96 ? 16.953 -10.516 -7.828 1 90.75 96 ARG A N 1
ATOM 758 C CA . ARG A 1 96 ? 18.219 -11.188 -7.527 1 90.75 96 ARG A CA 1
ATOM 759 C C . ARG A 1 96 ? 17.984 -12.586 -6.973 1 90.75 96 ARG A C 1
ATOM 761 O O . ARG A 1 96 ? 18.688 -13.531 -7.34 1 90.75 96 ARG A O 1
ATOM 768 N N . ARG A 1 97 ? 17.016 -12.703 -6.152 1 91.44 97 ARG A N 1
ATOM 769 C CA . ARG A 1 97 ? 16.766 -13.953 -5.449 1 91.44 97 ARG A CA 1
ATOM 770 C C . ARG A 1 97 ? 16.094 -14.977 -6.371 1 91.44 97 ARG A C 1
ATOM 772 O O . ARG A 1 97 ? 16.406 -16.172 -6.305 1 91.44 97 ARG A O 1
ATOM 779 N N . PHE A 1 98 ? 15.172 -14.5 -7.227 1 86.94 98 PHE A N 1
ATOM 780 C CA . PHE A 1 98 ? 14.352 -15.445 -7.973 1 86.94 98 PHE A CA 1
ATOM 781 C C . PHE A 1 98 ? 14.594 -15.305 -9.477 1 86.94 98 PHE A C 1
ATOM 783 O O . PHE A 1 98 ? 14.031 -16.062 -10.273 1 86.94 98 PHE A O 1
ATOM 790 N N . GLY A 1 99 ? 15.133 -14.273 -9.914 1 75.56 99 GLY A N 1
ATOM 791 C CA . GLY A 1 99 ? 15.328 -13.984 -11.328 1 75.56 99 GLY A CA 1
ATOM 792 C C . GLY A 1 99 ? 16.422 -14.812 -11.961 1 75.56 99 GLY A C 1
ATOM 793 O O . GLY A 1 99 ? 16.547 -14.844 -13.188 1 75.56 99 GLY A O 1
ATOM 794 N N . ASP A 1 100 ? 17.375 -15.508 -11.227 1 62.84 100 ASP A N 1
ATOM 795 C CA . ASP A 1 100 ? 18.391 -16.328 -11.875 1 62.84 100 ASP A CA 1
ATOM 796 C C . ASP A 1 100 ? 17.797 -17.625 -12.391 1 62.84 100 ASP A C 1
ATOM 798 O O . ASP A 1 100 ? 16.875 -18.188 -11.781 1 62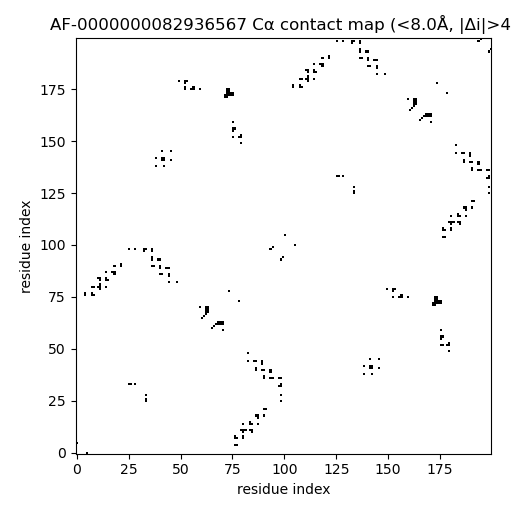.84 100 ASP A O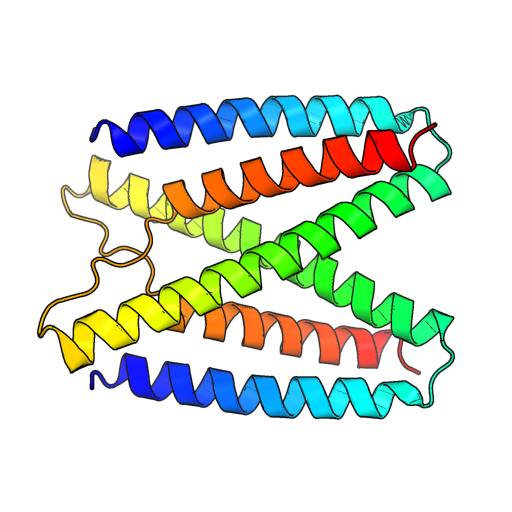 1
ATOM 802 N N . MET B 1 1 ? -10.992 13.914 21.359 1 57.19 1 MET B N 1
ATOM 803 C CA . MET B 1 1 ? -10.68 13.203 20.109 1 57.19 1 MET B CA 1
ATOM 804 C C . MET B 1 1 ? -11.602 13.641 18.984 1 57.19 1 MET B C 1
ATOM 806 O O . MET B 1 1 ? -12.82 13.703 19.172 1 57.19 1 MET B O 1
ATOM 810 N N . ASP B 1 2 ? -10.984 14.234 17.844 1 78 2 ASP B N 1
ATOM 811 C CA . ASP B 1 2 ? -11.734 14.789 16.734 1 78 2 ASP B CA 1
ATOM 812 C C . ASP B 1 2 ? -12.656 13.742 16.094 1 78 2 ASP B C 1
ATOM 814 O O . ASP B 1 2 ? -12.328 12.555 16.094 1 78 2 ASP B O 1
ATOM 818 N N . LYS B 1 3 ? -13.875 14 15.828 1 82 3 LYS B N 1
ATOM 819 C CA . LYS B 1 3 ? -14.898 13.156 15.211 1 82 3 LYS B CA 1
ATOM 820 C C . LYS B 1 3 ? -14.312 12.336 14.062 1 82 3 LYS B C 1
ATOM 822 O O . LYS B 1 3 ? -14.672 11.172 13.883 1 82 3 LYS B O 1
ATOM 827 N N . GLU B 1 4 ? -13.383 12.844 13.328 1 81.06 4 GLU B N 1
ATOM 828 C CA . GLU B 1 4 ? -12.758 12.164 12.195 1 81.06 4 GLU B CA 1
ATOM 829 C C . GLU B 1 4 ? -11.914 10.977 12.664 1 81.06 4 GLU B C 1
ATOM 831 O O . GLU B 1 4 ? -11.914 9.922 12.023 1 81.06 4 GLU B O 1
ATOM 836 N N . MET B 1 5 ? -11.344 11.242 13.797 1 84.31 5 MET B N 1
ATOM 837 C CA . MET B 1 5 ? -10.5 10.18 14.352 1 84.31 5 MET B CA 1
ATOM 838 C C . MET B 1 5 ? -11.352 9.008 14.836 1 84.31 5 MET B C 1
ATOM 840 O O . MET B 1 5 ? -11.008 7.852 14.602 1 84.31 5 MET B O 1
ATOM 844 N N . ILE B 1 6 ? -12.422 9.25 15.453 1 87.69 6 ILE B N 1
ATOM 845 C CA . ILE B 1 6 ? -13.328 8.227 15.953 1 87.69 6 ILE B CA 1
ATOM 846 C C . ILE B 1 6 ? -13.898 7.422 14.789 1 87.69 6 ILE B C 1
ATOM 848 O O . ILE B 1 6 ? -13.961 6.191 14.844 1 87.69 6 ILE B O 1
ATOM 852 N N . PHE B 1 7 ? -14.297 8.125 13.82 1 88.31 7 PHE B N 1
ATOM 853 C CA . PHE B 1 7 ? -14.836 7.488 12.625 1 88.31 7 PHE B CA 1
ATOM 854 C C . PHE B 1 7 ? -13.797 6.562 11.992 1 88.31 7 PHE B C 1
ATOM 856 O O . PHE B 1 7 ? -14.109 5.426 11.633 1 88.31 7 PHE B O 1
ATOM 863 N N . ALA B 1 8 ? -12.562 7.043 11.844 1 90.44 8 ALA B N 1
ATOM 864 C CA . ALA B 1 8 ? -11.484 6.258 11.242 1 90.44 8 ALA B CA 1
ATOM 865 C C . ALA B 1 8 ? -11.203 5 12.055 1 90.44 8 ALA B C 1
ATOM 867 O O . ALA B 1 8 ? -10.984 3.924 11.492 1 90.44 8 ALA B O 1
ATOM 868 N N . ILE B 1 9 ? -11.258 5.094 13.312 1 91.75 9 ILE B N 1
ATOM 869 C CA . ILE B 1 9 ? -11.023 3.957 14.195 1 91.75 9 ILE B CA 1
ATOM 870 C C . ILE B 1 9 ? -12.141 2.93 14.016 1 91.75 9 ILE B C 1
ATOM 872 O O . ILE B 1 9 ? -11.875 1.725 13.961 1 91.75 9 ILE B O 1
ATOM 876 N N . GLY B 1 10 ? -13.297 3.42 13.938 1 90.75 10 GLY B N 1
ATOM 877 C CA . GLY B 1 10 ? -14.43 2.531 13.727 1 90.75 10 GLY B CA 1
ATOM 878 C C . GLY B 1 10 ? -14.336 1.754 12.422 1 90.75 10 GLY B C 1
ATOM 879 O O . GLY B 1 10 ? -14.531 0.537 12.406 1 90.75 10 GLY B O 1
ATOM 880 N N . VAL B 1 11 ? -14.047 2.471 11.352 1 90.19 11 VAL B N 1
ATOM 881 C CA . VAL B 1 11 ? -13.922 1.847 10.039 1 90.19 11 VAL B CA 1
ATOM 882 C C . VAL B 1 11 ? -12.797 0.82 10.062 1 90.19 11 VAL B C 1
ATOM 884 O O . VAL B 1 11 ? -12.93 -0.275 9.516 1 90.19 11 VAL B O 1
ATOM 887 N N . LEU B 1 12 ? -11.75 1.222 10.672 1 93.19 12 LEU B N 1
ATOM 888 C CA . LEU B 1 12 ? -10.586 0.34 10.758 1 93.19 12 LEU B CA 1
ATOM 889 C C . LEU B 1 12 ? -10.938 -0.946 11.5 1 93.19 12 LEU B C 1
ATOM 891 O O . LEU B 1 12 ? -10.664 -2.045 11.008 1 93.19 12 LEU B O 1
ATOM 895 N N . CYS B 1 13 ? -11.531 -0.86 12.633 1 93.5 13 CYS B N 1
ATOM 896 C CA . CYS B 1 13 ? -11.906 -2.029 13.422 1 93.5 13 CYS B CA 1
ATOM 897 C C . CYS B 1 13 ? -12.891 -2.908 12.656 1 93.5 13 CYS B C 1
ATOM 899 O O . CYS B 1 13 ? -12.727 -4.125 12.602 1 93.5 13 CYS B O 1
ATOM 901 N N . PHE B 1 14 ? -13.875 -2.277 12.156 1 91.56 14 PHE B N 1
ATOM 902 C CA . PHE B 1 14 ? -14.891 -3.01 11.398 1 91.56 14 PHE B CA 1
ATOM 903 C C . PHE B 1 14 ? -14.258 -3.75 10.227 1 91.56 14 PHE B C 1
ATOM 905 O O . PHE B 1 14 ? -14.5 -4.941 10.031 1 91.56 14 PHE B O 1
ATOM 912 N N . SER B 1 15 ? -13.492 -3.082 9.453 1 93.25 15 SER B N 1
ATOM 913 C CA . SER B 1 15 ? -12.867 -3.697 8.289 1 93.25 15 SER B CA 1
ATOM 914 C C . SER B 1 15 ? -11.938 -4.836 8.703 1 93.25 15 SER B C 1
ATOM 916 O O . SER B 1 15 ? -11.922 -5.891 8.062 1 93.25 15 SER B O 1
ATOM 918 N N . LEU B 1 16 ? -11.148 -4.617 9.734 1 93.25 16 LEU B N 1
ATOM 919 C CA . LEU B 1 16 ? -10.211 -5.641 10.18 1 93.25 16 LEU B CA 1
ATOM 920 C C . LEU B 1 16 ? -10.945 -6.918 10.578 1 93.25 16 LEU B C 1
ATOM 922 O O . LEU B 1 16 ? -10.523 -8.016 10.219 1 93.25 16 LEU B O 1
ATOM 926 N N . ILE B 1 17 ? -11.953 -6.793 11.32 1 92.56 17 ILE B N 1
ATOM 927 C CA . ILE B 1 17 ? -12.734 -7.945 11.742 1 92.56 17 ILE B CA 1
ATOM 928 C C . ILE B 1 17 ? -13.273 -8.68 10.523 1 92.56 17 ILE B C 1
ATOM 930 O O . ILE B 1 17 ? -13.148 -9.906 10.414 1 92.56 17 ILE B O 1
ATOM 934 N N . LEU B 1 18 ? -13.828 -7.973 9.609 1 91.06 18 LEU B N 1
ATOM 935 C CA . LEU B 1 18 ? -14.406 -8.586 8.414 1 91.06 18 LEU B CA 1
ATOM 936 C C . LEU B 1 18 ? -13.32 -9.234 7.562 1 91.06 18 LEU B C 1
ATOM 938 O O . LEU B 1 18 ? -13.539 -10.289 6.965 1 91.06 18 LEU B O 1
ATOM 942 N N . ILE B 1 19 ? -12.188 -8.578 7.422 1 92.12 19 ILE B N 1
ATOM 943 C CA . ILE B 1 19 ? -11.07 -9.133 6.66 1 92.12 19 ILE B CA 1
ATOM 944 C C . ILE B 1 19 ? -10.672 -10.484 7.246 1 92.12 19 ILE B C 1
ATOM 946 O O . ILE B 1 19 ? -10.531 -11.469 6.512 1 92.12 19 ILE B O 1
ATOM 950 N N . ILE B 1 20 ? -10.531 -10.539 8.562 1 91.12 20 ILE B N 1
ATOM 951 C CA . ILE B 1 20 ? -10.148 -11.773 9.234 1 91.12 20 ILE B CA 1
ATOM 952 C C . ILE B 1 20 ? -11.203 -12.852 8.984 1 91.12 20 ILE B C 1
ATOM 954 O O . ILE B 1 20 ? -10.875 -13.984 8.633 1 91.12 20 ILE B O 1
ATOM 958 N N . LEU B 1 21 ? -12.391 -12.578 9.133 1 90 21 LEU B N 1
ATOM 959 C CA . LEU B 1 21 ? -13.477 -13.531 8.938 1 90 21 LEU B CA 1
ATOM 960 C C . LEU B 1 21 ? -13.492 -14.055 7.504 1 90 21 LEU B C 1
ATOM 962 O O . LEU B 1 21 ? -13.688 -15.25 7.277 1 90 21 LEU B O 1
ATOM 966 N N . LEU B 1 22 ? -13.305 -13.227 6.555 1 88.75 22 LEU B N 1
ATOM 967 C CA . LEU B 1 22 ? -13.336 -13.625 5.148 1 88.75 22 LEU B CA 1
ATOM 968 C C . LEU B 1 22 ? -12.125 -14.484 4.797 1 88.75 22 LEU B C 1
ATOM 970 O O . LEU B 1 22 ? -12.242 -15.438 4.023 1 88.75 22 LEU B O 1
ATOM 974 N N . LEU B 1 23 ? -11.047 -14.094 5.406 1 86.69 23 LEU B N 1
ATOM 975 C CA . LEU B 1 23 ? -9.859 -14.906 5.172 1 86.69 23 LEU B CA 1
ATOM 976 C C . LEU B 1 23 ? -10.031 -16.297 5.754 1 86.69 23 LEU B C 1
ATOM 978 O O . LEU B 1 23 ? -9.625 -17.297 5.137 1 86.69 23 LEU B O 1
ATOM 982 N N . VAL B 1 24 ? -10.586 -16.375 6.922 1 87.25 24 VAL B N 1
ATOM 983 C CA . VAL B 1 24 ? -10.852 -17.656 7.555 1 87.25 24 VAL B CA 1
ATOM 984 C C . VAL B 1 24 ? -11.852 -18.453 6.715 1 87.25 24 VAL B C 1
ATOM 986 O O . VAL B 1 24 ? -11.711 -19.672 6.566 1 87.25 24 VAL B O 1
ATOM 989 N N . SER B 1 25 ? -12.773 -17.828 6.125 1 83.94 25 SER B N 1
ATOM 990 C CA . SER B 1 25 ? -13.797 -18.5 5.316 1 83.94 25 SER B CA 1
ATOM 991 C C . SER B 1 25 ? -13.188 -19.094 4.047 1 83.94 25 SER B C 1
ATOM 993 O O . SER B 1 25 ? -13.75 -20.016 3.463 1 83.94 25 SER B O 1
ATOM 995 N N . LEU B 1 26 ? -12.07 -18.562 3.594 1 84 26 LEU B N 1
ATOM 996 C CA . LEU B 1 26 ? -11.406 -19.031 2.387 1 84 26 LEU B CA 1
ATOM 997 C C . LEU B 1 26 ? -10.586 -20.281 2.676 1 84 26 LEU B C 1
ATOM 999 O O . LEU B 1 26 ? -10.094 -20.938 1.751 1 84 26 LEU B O 1
ATOM 1003 N N . ILE B 1 27 ? -10.445 -20.594 3.873 1 80 27 ILE B N 1
ATOM 1004 C CA . ILE B 1 27 ? -9.617 -21.734 4.266 1 80 27 ILE B CA 1
ATOM 1005 C C . ILE B 1 27 ? -10.188 -23.016 3.676 1 80 27 ILE B C 1
ATOM 1007 O O . ILE B 1 27 ? -9.438 -23.953 3.383 1 80 27 ILE B O 1
ATOM 1011 N N . ARG B 1 28 ? -11.375 -23.125 3.422 1 76.19 28 ARG B N 1
ATOM 1012 C CA . ARG B 1 28 ? -11.992 -24.328 2.867 1 76.19 28 ARG B CA 1
ATOM 1013 C C . ARG B 1 28 ? -11.656 -24.484 1.386 1 76.19 28 ARG B C 1
ATOM 1015 O O . ARG B 1 28 ? -11.688 -25.594 0.848 1 76.19 28 ARG B O 1
ATOM 1022 N N . GLY B 1 29 ? -11.289 -23.422 0.812 1 72.38 29 GLY B N 1
ATOM 1023 C CA . GLY B 1 29 ? -10.898 -23.484 -0.587 1 72.38 29 GLY B CA 1
ATOM 1024 C C . GLY B 1 29 ? -9.562 -24.172 -0.803 1 72.38 29 GLY B C 1
ATOM 1025 O O . GLY B 1 29 ? -8.852 -24.469 0.158 1 72.38 29 GLY B O 1
ATOM 1026 N N . GLY B 1 30 ? -9.289 -24.578 -2 1 77.94 30 GLY B N 1
ATOM 1027 C CA . GLY B 1 30 ? -7.977 -25.109 -2.318 1 77.94 30 GLY B CA 1
ATOM 1028 C C . GLY B 1 30 ? -6.848 -24.141 -2.02 1 77.94 30 GLY B C 1
ATOM 1029 O O . GLY B 1 30 ? -7.047 -22.922 -2.02 1 77.94 30 GLY B O 1
ATOM 1030 N N . ASP B 1 31 ? -5.758 -24.562 -1.589 1 85 31 ASP B N 1
ATOM 1031 C CA . ASP B 1 31 ? -4.598 -23.75 -1.247 1 85 31 ASP B CA 1
ATOM 1032 C C . ASP B 1 31 ? -4.242 -22.797 -2.385 1 85 31 ASP B C 1
ATOM 1034 O O . ASP B 1 31 ? -3.926 -21.625 -2.148 1 85 31 ASP B O 1
ATOM 1038 N N . GLU B 1 32 ? -4.348 -23.312 -3.666 1 86.81 32 GLU B N 1
ATOM 1039 C CA . GLU B 1 32 ? -3.986 -22.484 -4.812 1 86.81 32 GLU B CA 1
ATOM 1040 C C . GLU B 1 32 ? -4.988 -21.344 -5.012 1 86.81 32 GLU B C 1
ATOM 1042 O O . GLU B 1 32 ? -4.605 -20.219 -5.352 1 86.81 32 GLU B O 1
ATOM 1047 N N . ARG B 1 33 ? -6.297 -21.641 -4.789 1 87.88 33 ARG B N 1
ATOM 1048 C CA . ARG B 1 33 ? -7.348 -20.656 -4.953 1 87.88 33 ARG B CA 1
ATOM 1049 C C . ARG B 1 33 ? -7.246 -19.562 -3.895 1 87.88 33 ARG B C 1
ATOM 1051 O O . ARG B 1 33 ? -7.375 -18.375 -4.199 1 87.88 33 ARG B O 1
ATOM 1058 N N . LYS B 1 34 ? -7.047 -19.938 -2.703 1 89.56 34 LYS B N 1
ATOM 1059 C CA . LYS B 1 34 ? -6.879 -18.984 -1.604 1 89.56 34 LYS B CA 1
ATOM 1060 C C . LYS B 1 34 ? -5.695 -18.047 -1.858 1 89.56 34 LYS B C 1
ATOM 1062 O O . LYS B 1 34 ? -5.805 -16.844 -1.666 1 89.56 34 LYS B O 1
ATOM 1067 N N . LYS B 1 35 ? -4.668 -18.656 -2.266 1 89 35 LYS B N 1
ATOM 1068 C CA . LYS B 1 35 ? -3.465 -17.891 -2.559 1 89 35 LYS B CA 1
ATOM 1069 C C . LYS B 1 35 ? -3.707 -16.906 -3.703 1 89 35 LYS B C 1
ATOM 1071 O O . LYS B 1 35 ? -3.258 -15.758 -3.648 1 89 35 LYS B O 1
ATOM 1076 N N . PHE B 1 36 ? -4.41 -17.406 -4.684 1 90.81 36 PHE B N 1
ATOM 1077 C CA . PHE B 1 36 ? -4.711 -16.562 -5.832 1 90.81 36 PHE B CA 1
ATOM 1078 C C . PHE B 1 36 ? -5.566 -15.367 -5.418 1 90.81 36 PHE B C 1
ATOM 1080 O O . PHE B 1 36 ? -5.254 -14.227 -5.754 1 90.81 36 PHE B O 1
ATOM 1087 N N . ILE B 1 37 ? -6.629 -15.531 -4.664 1 92.81 37 ILE B N 1
ATOM 1088 C CA . ILE B 1 37 ? -7.531 -14.477 -4.219 1 92.81 37 ILE B CA 1
ATOM 1089 C C . ILE B 1 37 ? -6.77 -13.477 -3.355 1 92.81 37 ILE B C 1
ATOM 1091 O O . ILE B 1 37 ? -6.918 -12.258 -3.525 1 92.81 37 ILE B O 1
ATOM 1095 N N . ARG B 1 38 ? -5.98 -14 -2.453 1 91.81 38 ARG B N 1
ATOM 1096 C CA . ARG B 1 38 ? -5.18 -13.156 -1.577 1 91.81 38 ARG B CA 1
ATOM 1097 C C . ARG B 1 38 ? -4.219 -12.281 -2.383 1 91.81 38 ARG B C 1
ATOM 1099 O O . ARG B 1 38 ? -4.145 -11.07 -2.172 1 91.81 38 ARG B O 1
ATOM 1106 N N . ASN B 1 39 ? -3.479 -12.852 -3.318 1 91.38 39 ASN B N 1
ATOM 1107 C CA . ASN B 1 39 ? -2.492 -12.133 -4.117 1 91.38 39 ASN B CA 1
ATOM 1108 C C . ASN B 1 39 ? -3.152 -11.094 -5.02 1 91.38 39 ASN B C 1
ATOM 1110 O O . ASN B 1 39 ? -2.65 -9.977 -5.16 1 91.38 39 ASN B O 1
ATOM 1114 N N . LYS B 1 40 ? -4.238 -11.508 -5.602 1 93.38 40 LYS B N 1
ATOM 1115 C CA . LYS B 1 40 ? -4.98 -10.57 -6.449 1 93.38 40 LYS B CA 1
ATOM 1116 C C . LYS B 1 40 ? -5.496 -9.391 -5.637 1 93.38 40 LYS B C 1
ATOM 1118 O O . LYS B 1 40 ? -5.422 -8.242 -6.086 1 93.38 40 LYS B O 1
ATOM 1123 N N . THR B 1 41 ? -5.977 -9.648 -4.469 1 95.25 41 THR B N 1
ATOM 1124 C CA . THR B 1 41 ? -6.484 -8.609 -3.58 1 95.25 41 THR B CA 1
ATOM 1125 C C . THR B 1 41 ? -5.375 -7.645 -3.178 1 95.25 41 THR B C 1
ATOM 1127 O O . THR B 1 41 ? -5.562 -6.426 -3.207 1 95.25 41 THR B O 1
ATOM 1130 N N . ILE B 1 42 ? -4.211 -8.188 -2.783 1 94.69 42 ILE B N 1
ATOM 1131 C CA . ILE B 1 42 ? -3.045 -7.391 -2.412 1 94.69 42 ILE B CA 1
ATOM 1132 C C . ILE B 1 42 ? -2.635 -6.5 -3.584 1 94.69 42 ILE B C 1
ATOM 1134 O O . ILE B 1 42 ? -2.441 -5.293 -3.418 1 94.69 42 ILE B O 1
ATOM 1138 N N . SER B 1 43 ? -2.568 -7.094 -4.793 1 93.12 43 SER B N 1
ATOM 1139 C CA . SER B 1 43 ? -2.18 -6.367 -5.996 1 93.12 43 SER B CA 1
ATOM 1140 C C . SER B 1 43 ? -3.172 -5.254 -6.316 1 93.12 43 SER B C 1
ATOM 1142 O O . SER B 1 43 ? -2.777 -4.102 -6.52 1 93.12 43 SER B O 1
ATOM 1144 N N . ASP B 1 44 ? -4.469 -5.578 -6.312 1 95.12 44 ASP B N 1
ATOM 1145 C CA . ASP B 1 44 ? -5.508 -4.602 -6.625 1 95.12 44 ASP B CA 1
ATOM 1146 C C . ASP B 1 44 ? -5.52 -3.465 -5.605 1 95.12 44 ASP B C 1
ATOM 1148 O O . ASP B 1 44 ? -5.656 -2.297 -5.969 1 95.12 44 ASP B O 1
ATOM 1152 N N . THR B 1 45 ? -5.391 -3.861 -4.391 1 95.38 45 THR B N 1
ATOM 1153 C CA . THR B 1 45 ? -5.363 -2.855 -3.334 1 95.38 45 THR B CA 1
ATOM 1154 C C . THR B 1 45 ? -4.145 -1.95 -3.477 1 95.38 45 THR B C 1
ATOM 1156 O O . THR B 1 45 ? -4.246 -0.731 -3.326 1 95.38 45 THR B O 1
ATOM 1159 N N . PHE B 1 46 ? -2.998 -2.49 -3.777 1 93.56 46 PHE B N 1
ATOM 1160 C CA . PHE B 1 46 ? -1.758 -1.736 -3.926 1 93.56 46 PHE B CA 1
ATOM 1161 C C . PHE B 1 46 ? -1.868 -0.73 -5.062 1 93.56 46 PHE B C 1
ATOM 1163 O O . PHE B 1 46 ? -1.583 0.455 -4.883 1 93.56 46 PHE B O 1
ATOM 1170 N N . ILE B 1 47 ? -2.32 -1.152 -6.234 1 93.38 47 ILE B N 1
ATOM 1171 C CA . ILE B 1 47 ? -2.443 -0.294 -7.41 1 93.38 47 ILE B CA 1
ATOM 1172 C C . ILE B 1 47 ? -3.406 0.853 -7.109 1 93.38 47 ILE B C 1
ATOM 1174 O O . ILE B 1 47 ? -3.096 2.018 -7.375 1 93.38 47 ILE B O 1
ATOM 1178 N N . THR B 1 48 ? -4.531 0.499 -6.523 1 93.56 48 THR B N 1
ATOM 1179 C CA . THR B 1 48 ? -5.527 1.514 -6.207 1 93.56 48 THR B CA 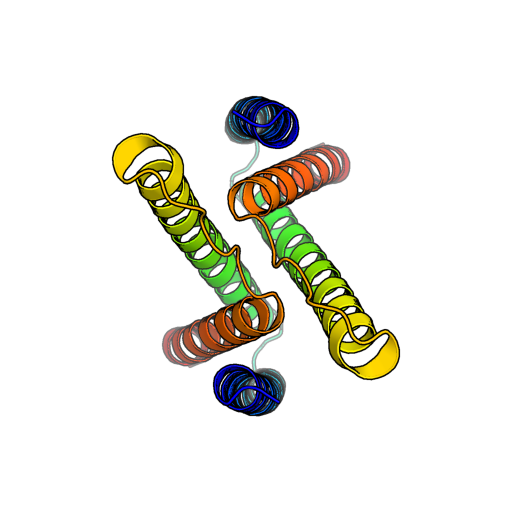1
ATOM 1180 C C . THR B 1 48 ? -4.984 2.508 -5.184 1 93.56 48 THR B C 1
ATOM 1182 O O . THR B 1 48 ? -5.234 3.711 -5.285 1 93.56 48 THR B O 1
ATOM 1185 N N . THR B 1 49 ? -4.207 2.002 -4.141 1 93.19 49 THR B N 1
ATOM 1186 C CA . THR B 1 49 ? -3.578 2.857 -3.141 1 93.19 49 THR B CA 1
ATOM 1187 C C . THR B 1 49 ? -2.596 3.824 -3.795 1 93.19 49 THR B C 1
ATOM 1189 O O . THR B 1 49 ? -2.594 5.02 -3.488 1 93.19 49 THR B O 1
ATOM 1192 N N . VAL B 1 50 ? -1.769 3.41 -4.742 1 93.44 50 VAL B N 1
ATOM 1193 C CA . VAL B 1 50 ? -0.778 4.23 -5.434 1 93.44 50 VAL B CA 1
ATOM 1194 C C . VAL B 1 50 ? -1.483 5.289 -6.277 1 93.44 50 VAL B C 1
ATOM 1196 O O . VAL B 1 50 ? -1.086 6.457 -6.277 1 93.44 50 VAL B O 1
ATOM 1199 N N . VAL B 1 51 ? -2.582 4.926 -6.953 1 92.69 51 VAL B N 1
ATOM 1200 C CA . VAL B 1 51 ? -3.346 5.867 -7.766 1 92.69 51 VAL B CA 1
ATOM 1201 C C . VAL B 1 51 ? -3.922 6.969 -6.875 1 92.69 51 VAL B C 1
ATOM 1203 O O . VAL B 1 51 ? -3.855 8.148 -7.219 1 92.69 51 VAL B O 1
ATOM 1206 N N . LEU B 1 52 ? -4.438 6.582 -5.754 1 93 52 LEU B N 1
ATOM 1207 C CA . LEU B 1 52 ? -5.004 7.555 -4.824 1 93 52 LEU B CA 1
ATOM 1208 C C . LEU B 1 52 ? -3.92 8.484 -4.289 1 93 52 LEU B C 1
ATOM 1210 O O . LEU B 1 52 ? -4.156 9.68 -4.109 1 93 52 LEU B O 1
ATOM 1214 N N . LEU B 1 53 ? -2.744 7.914 -4.02 1 93.94 53 LEU B N 1
ATOM 1215 C CA . LEU B 1 53 ? -1.633 8.734 -3.551 1 93.94 53 LEU B CA 1
ATOM 1216 C C . LEU B 1 53 ? -1.196 9.727 -4.621 1 93.94 53 LEU B C 1
ATOM 1218 O O . LEU B 1 53 ? -0.845 10.867 -4.312 1 93.94 53 LEU B O 1
ATOM 1222 N N . ILE B 1 54 ? -1.196 9.352 -5.906 1 94 54 ILE B N 1
ATOM 1223 C CA . ILE B 1 54 ? -0.854 10.234 -7.016 1 94 54 ILE B CA 1
ATOM 1224 C C . ILE B 1 54 ? -1.851 11.391 -7.078 1 94 54 ILE B C 1
ATOM 1226 O O . ILE B 1 54 ? -1.46 12.539 -7.27 1 94 54 ILE B O 1
ATOM 1230 N N . ILE B 1 55 ? -3.141 11.031 -6.938 1 93.25 55 ILE B N 1
ATOM 1231 C CA . ILE B 1 55 ? -4.18 12.055 -6.914 1 93.25 55 ILE B CA 1
ATOM 1232 C C . ILE B 1 55 ? -3.922 13.031 -5.766 1 93.25 55 ILE B C 1
ATOM 1234 O O . ILE B 1 55 ? -4.031 14.242 -5.934 1 93.25 55 ILE B O 1
ATOM 1238 N N . GLN B 1 56 ? -3.516 12.57 -4.547 1 92.38 56 GLN B N 1
ATOM 1239 C CA . GLN B 1 56 ? -3.213 13.406 -3.389 1 92.38 56 GLN B CA 1
ATOM 1240 C C . GLN B 1 56 ? -2 14.297 -3.652 1 92.38 56 GLN B C 1
ATOM 1242 O O . GLN B 1 56 ? -1.969 15.453 -3.234 1 92.38 56 GLN B O 1
ATOM 1247 N N . VAL B 1 57 ? -1.042 13.805 -4.246 1 92.12 57 VAL B N 1
ATOM 1248 C CA . VAL B 1 57 ? 0.132 14.586 -4.609 1 92.12 57 VAL B CA 1
ATOM 1249 C C . VAL B 1 57 ? -0.27 15.711 -5.566 1 92.12 57 VAL B C 1
ATOM 1251 O O . VAL B 1 57 ? 0.203 16.844 -5.441 1 92.12 57 VAL B O 1
ATOM 1254 N N . GLY B 1 58 ? -1.117 15.375 -6.539 1 91.69 58 GLY B N 1
ATOM 1255 C CA . GLY B 1 58 ? -1.643 16.406 -7.414 1 91.69 58 GLY B CA 1
ATOM 1256 C C . GLY B 1 58 ? -2.334 17.531 -6.66 1 91.69 58 GLY B C 1
ATOM 1257 O O . GLY B 1 58 ? -2.137 18.703 -6.969 1 91.69 58 GLY B O 1
ATOM 1258 N N . GLN B 1 59 ? -3.188 17.172 -5.754 1 90.62 59 GLN B N 1
ATOM 1259 C CA . GLN B 1 59 ? -3.879 18.156 -4.926 1 90.62 59 GLN B CA 1
ATOM 1260 C C . GLN B 1 59 ? -2.891 18.984 -4.117 1 90.62 59 GLN B C 1
ATOM 1262 O O . GLN B 1 59 ? -3.061 20.203 -3.973 1 90.62 59 GLN B O 1
ATOM 1267 N N . MET B 1 60 ? -1.912 18.344 -3.564 1 89.81 60 MET B N 1
ATOM 1268 C CA . MET B 1 60 ? -0.875 19.031 -2.795 1 89.81 60 MET B CA 1
ATOM 1269 C C . MET B 1 60 ? -0.162 20.078 -3.648 1 89.81 60 MET B C 1
ATOM 1271 O O . MET B 1 60 ? 0.026 21.203 -3.217 1 89.81 60 MET B O 1
ATOM 1275 N N . ILE B 1 61 ? 0.239 19.688 -4.777 1 88.06 61 ILE B N 1
ATOM 1276 C CA . ILE B 1 61 ? 0.923 20.594 -5.691 1 88.06 61 ILE B CA 1
ATOM 1277 C C . ILE B 1 61 ? -0.001 21.766 -6.059 1 88.06 61 ILE B C 1
ATOM 1279 O O . ILE B 1 61 ? 0.424 22.922 -6.086 1 88.06 61 ILE B O 1
ATOM 1283 N N . TYR B 1 62 ? -1.273 21.422 -6.344 1 89.94 62 TYR B N 1
ATOM 1284 C CA . TYR B 1 62 ? -2.252 22.438 -6.719 1 89.94 62 TYR B CA 1
ATOM 1285 C C . TYR B 1 62 ? -2.406 23.484 -5.613 1 89.94 62 TYR B C 1
ATOM 1287 O O . TYR B 1 62 ? -2.371 24.688 -5.879 1 89.94 62 TYR B O 1
ATOM 1295 N N . ILE B 1 63 ? -2.482 23.109 -4.379 1 88.69 63 ILE B N 1
ATOM 1296 C CA . ILE B 1 63 ? -2.719 24 -3.248 1 88.69 63 ILE B CA 1
ATOM 1297 C C . ILE B 1 63 ? -1.447 24.781 -2.934 1 88.69 63 ILE B C 1
ATOM 1299 O O . ILE B 1 63 ? -1.49 26 -2.742 1 88.69 63 ILE B O 1
ATOM 1303 N N . ASP B 1 64 ? -0.373 24.125 -2.889 1 84.5 64 ASP B N 1
ATOM 1304 C CA . ASP B 1 64 ? 0.884 24.734 -2.475 1 84.5 64 ASP B CA 1
ATOM 1305 C C . ASP B 1 64 ? 1.369 25.75 -3.512 1 84.5 64 ASP B C 1
ATOM 1307 O O . ASP B 1 64 ? 1.965 26.766 -3.162 1 84.5 64 ASP B O 1
ATOM 1311 N N . PHE B 1 65 ? 1.133 25.531 -4.715 1 84.19 65 PHE B N 1
ATOM 1312 C CA . PHE B 1 65 ? 1.735 26.359 -5.754 1 84.19 65 PHE B CA 1
ATOM 1313 C C . PHE B 1 65 ? 0.704 27.312 -6.363 1 84.19 65 PHE B C 1
ATOM 1315 O O . PHE B 1 65 ? 1.045 28.406 -6.809 1 84.19 65 PHE B O 1
ATOM 1322 N N . PHE B 1 66 ? -0.551 26.938 -6.414 1 87 66 PHE B N 1
ATOM 1323 C CA . PHE B 1 66 ? -1.524 27.734 -7.152 1 87 66 PHE B CA 1
ATOM 1324 C C . PHE B 1 66 ? -2.455 28.469 -6.195 1 87 66 PHE B C 1
ATOM 1326 O O . PHE B 1 66 ? -2.852 29.594 -6.457 1 87 66 PHE B O 1
ATOM 1333 N N . LYS B 1 67 ? -2.891 28 -5.195 1 84.75 67 LYS B N 1
ATOM 1334 C CA . LYS B 1 67 ? -3.848 28.609 -4.277 1 84.75 67 LYS B CA 1
ATOM 1335 C C . LYS B 1 67 ? -3.133 29.359 -3.156 1 84.75 67 LYS B C 1
ATOM 1337 O O . LYS B 1 67 ? -3.707 30.266 -2.543 1 84.75 67 LYS B O 1
ATOM 1342 N N . GLY B 1 68 ? -1.859 29.094 -2.877 1 83.81 68 GLY B N 1
ATOM 1343 C CA . GLY B 1 68 ? -1.083 29.75 -1.844 1 83.81 68 GLY B CA 1
ATOM 1344 C C . GLY B 1 68 ? -1.382 29.25 -0.447 1 83.81 68 GLY B C 1
ATOM 1345 O O . GLY B 1 68 ? -1.188 29.953 0.537 1 83.81 68 GLY B O 1
ATOM 1346 N N . GLY B 1 69 ? -1.903 28.062 -0.255 1 85 69 GLY B N 1
ATOM 1347 C CA . GLY B 1 69 ? -2.164 27.453 1.04 1 85 69 GLY B CA 1
ATOM 1348 C C . GLY B 1 69 ? -1.227 26.312 1.359 1 85 69 GLY B C 1
ATOM 1349 O O . GLY B 1 69 ? -0.222 26.109 0.672 1 85 69 GLY B O 1
ATOM 1350 N N . HIS B 1 70 ? -1.434 25.828 2.617 1 83.06 70 HIS B N 1
ATOM 1351 C CA . HIS B 1 70 ? -0.617 24.688 3.02 1 83.06 70 HIS B CA 1
ATOM 1352 C C . HIS B 1 70 ? -1.438 23.391 3.039 1 83.06 70 HIS B C 1
ATOM 1354 O O . HIS B 1 70 ? -2.514 23.344 3.639 1 83.06 70 HIS B O 1
ATOM 1360 N N . TYR B 1 71 ? -0.997 22.453 2.311 1 85.25 71 TYR B N 1
ATOM 1361 C CA . TYR B 1 71 ? -1.654 21.156 2.303 1 85.25 71 TYR B CA 1
ATOM 1362 C C . TYR B 1 71 ? -1.561 20.484 3.67 1 85.25 71 TYR B C 1
ATOM 1364 O O . TYR B 1 71 ? -0.474 20.375 4.242 1 85.25 71 TYR B O 1
ATOM 1372 N N . PRO B 1 72 ? -2.646 20.234 4.355 1 81.19 72 PRO B N 1
ATOM 1373 C CA . PRO B 1 72 ? -2.662 19.734 5.73 1 81.19 72 PRO B CA 1
ATOM 1374 C C . PRO B 1 72 ? -2.004 18.375 5.867 1 81.19 72 PRO B C 1
ATOM 1376 O O . PRO B 1 72 ? -1.71 17.938 6.984 1 81.19 72 PRO B O 1
ATOM 1379 N N . GLY B 1 73 ? -1.521 17.703 4.988 1 84.31 73 GLY B N 1
ATOM 1380 C CA . GLY B 1 73 ? -0.929 16.375 5.074 1 84.31 73 GLY B CA 1
ATOM 1381 C C . GLY B 1 73 ? -1.958 15.273 5.195 1 84.31 73 GLY B C 1
ATOM 1382 O O . GLY B 1 73 ? -3.123 15.531 5.508 1 84.31 73 GLY B O 1
ATOM 1383 N N . LEU B 1 74 ? -1.519 14 5.094 1 88.06 74 LEU B N 1
ATOM 1384 C CA . LEU B 1 74 ? -2.391 12.836 5.203 1 88.06 74 LEU B CA 1
ATOM 1385 C C . LEU B 1 74 ? -2.393 12.289 6.629 1 88.06 74 LEU B C 1
ATOM 1387 O O . LEU B 1 74 ? -1.332 12.117 7.234 1 88.06 74 LEU B O 1
ATOM 1391 N N . ASN B 1 75 ? -3.562 12.203 7.223 1 89.56 75 ASN B N 1
ATOM 1392 C CA . ASN B 1 75 ? -3.709 11.531 8.508 1 89.56 75 ASN B CA 1
ATOM 1393 C C . ASN B 1 75 ? -3.438 10.039 8.398 1 89.56 75 ASN B C 1
ATOM 1395 O O . ASN B 1 75 ? -4.117 9.328 7.652 1 89.56 75 ASN B O 1
ATOM 1399 N N . PRO B 1 76 ? -2.396 9.57 9.141 1 91.31 76 PRO B N 1
ATOM 1400 C CA . PRO B 1 76 ? -2.049 8.156 9 1 91.31 76 PRO B CA 1
ATOM 1401 C C . PRO B 1 76 ? -3.184 7.227 9.414 1 91.31 76 PRO B C 1
ATOM 1403 O O . PRO B 1 76 ? -3.344 6.145 8.844 1 91.31 76 PRO B O 1
ATOM 1406 N N . LEU B 1 77 ? -3.949 7.559 10.391 1 91.56 77 LEU B N 1
ATOM 1407 C CA . LEU B 1 77 ? -5.086 6.742 10.812 1 91.56 77 LEU B CA 1
ATOM 1408 C C . LEU B 1 77 ? -6.129 6.656 9.703 1 91.56 77 LEU B C 1
ATOM 1410 O O . LEU B 1 77 ? -6.68 5.586 9.445 1 91.56 77 LEU B O 1
ATOM 1414 N N . GLY B 1 78 ? -6.379 7.789 9.164 1 91.94 78 GLY B N 1
ATOM 1415 C CA . GLY B 1 78 ? -7.293 7.801 8.031 1 91.94 78 GLY B CA 1
ATOM 1416 C C . GLY B 1 78 ? -6.785 6.996 6.848 1 91.94 78 GLY B C 1
ATOM 1417 O O . GLY B 1 78 ? -7.559 6.309 6.18 1 91.94 78 GLY B O 1
ATOM 1418 N N . ALA B 1 79 ? -5.5 7.09 6.559 1 92.94 79 ALA B N 1
ATOM 1419 C CA . ALA B 1 79 ? -4.898 6.34 5.457 1 92.94 79 ALA B CA 1
ATOM 1420 C C . ALA B 1 79 ? -5.004 4.836 5.695 1 92.94 79 ALA B C 1
ATOM 1422 O O . ALA B 1 79 ? -5.379 4.086 4.793 1 92.94 79 ALA B O 1
ATOM 1423 N N . LEU B 1 80 ? -4.656 4.398 6.863 1 94.12 80 LEU B N 1
ATOM 1424 C CA . LEU B 1 80 ? -4.738 2.986 7.223 1 94.12 80 LEU B CA 1
ATOM 1425 C C . LEU B 1 80 ? -6.176 2.484 7.129 1 94.12 80 LEU B C 1
ATOM 1427 O O . LEU B 1 80 ? -6.422 1.387 6.621 1 94.12 80 LEU B O 1
ATOM 1431 N N . ALA B 1 81 ? -7.125 3.254 7.633 1 94.62 81 ALA B N 1
ATOM 1432 C CA . ALA B 1 81 ? -8.539 2.891 7.535 1 94.62 81 ALA B CA 1
ATOM 1433 C C . ALA B 1 81 ? -8.977 2.787 6.078 1 94.62 81 ALA B C 1
ATOM 1435 O O . ALA B 1 81 ? -9.703 1.863 5.703 1 94.62 81 ALA B O 1
ATOM 1436 N N . GLY B 1 82 ? -8.5 3.809 5.277 1 93.62 82 GLY B N 1
ATOM 1437 C CA . GLY B 1 82 ? -8.82 3.777 3.859 1 93.62 82 GLY B CA 1
ATOM 1438 C C . GLY B 1 82 ? -8.281 2.545 3.156 1 93.62 82 GLY B C 1
ATOM 1439 O O . GLY B 1 82 ? -9 1.906 2.381 1 93.62 82 GLY B O 1
ATOM 1440 N N . ILE B 1 83 ? -7.059 2.195 3.389 1 95.06 83 ILE B N 1
ATOM 1441 C CA . ILE B 1 83 ? -6.43 1.024 2.789 1 95.06 83 ILE B CA 1
ATOM 1442 C C . ILE B 1 83 ? -7.16 -0.24 3.236 1 95.06 83 ILE B C 1
ATOM 1444 O O . ILE B 1 83 ? -7.398 -1.144 2.432 1 95.06 83 ILE B O 1
ATOM 1448 N N . SER B 1 84 ? -7.461 -0.324 4.555 1 94.94 84 SER B N 1
ATOM 1449 C CA . SER B 1 84 ? -8.164 -1.492 5.066 1 94.94 84 SER B CA 1
ATOM 1450 C C . SER B 1 84 ? -9.523 -1.653 4.398 1 94.94 84 SER B C 1
ATOM 1452 O O . SER B 1 84 ? -9.93 -2.768 4.062 1 94.94 84 SER B O 1
ATOM 1454 N N . PHE B 1 85 ? -10.188 -0.57 4.227 1 95.19 85 PHE B N 1
ATOM 1455 C CA . PHE B 1 85 ? -11.492 -0.609 3.566 1 95.19 85 PHE B CA 1
ATOM 1456 C C . PHE B 1 85 ? -11.352 -1.052 2.115 1 95.19 85 PHE B C 1
ATOM 1458 O O . PHE B 1 85 ? -12.148 -1.854 1.625 1 95.19 85 PHE B O 1
ATOM 1465 N N . MET B 1 86 ? -10.375 -0.519 1.366 1 95 86 MET B N 1
ATOM 1466 C CA . MET B 1 86 ? -10.109 -0.916 -0.013 1 95 86 MET B CA 1
ATOM 1467 C C . MET B 1 86 ? -9.781 -2.404 -0.097 1 95 86 MET B C 1
ATOM 1469 O O . MET B 1 86 ? -10.273 -3.102 -0.989 1 95 86 MET B O 1
ATOM 1473 N N . PHE B 1 87 ? -8.984 -2.838 0.85 1 96.06 87 PHE B N 1
ATOM 1474 C CA . PHE B 1 87 ? -8.633 -4.25 0.894 1 96.06 87 PHE B CA 1
ATOM 1475 C C . PHE B 1 87 ? -9.875 -5.113 1.066 1 96.06 87 PHE B C 1
ATOM 1477 O O . PHE B 1 87 ? -10.039 -6.125 0.379 1 96.06 87 PHE B O 1
ATOM 1484 N N . LEU B 1 88 ? -10.672 -4.738 1.961 1 96.06 88 LEU B N 1
ATOM 1485 C CA . LEU B 1 88 ? -11.906 -5.48 2.207 1 96.06 88 LEU B CA 1
ATOM 1486 C C . LEU B 1 88 ? -12.781 -5.512 0.958 1 96.06 88 LEU B C 1
ATOM 1488 O O . LEU B 1 88 ? -13.328 -6.555 0.604 1 96.06 88 LEU B O 1
ATOM 1492 N N . PHE B 1 89 ? -12.945 -4.359 0.356 1 95.75 89 PHE B N 1
ATOM 1493 C CA . PHE B 1 89 ? -13.719 -4.254 -0.874 1 95.75 89 PHE B CA 1
ATOM 1494 C C . PHE B 1 89 ? -13.211 -5.238 -1.921 1 95.75 89 PHE B C 1
ATOM 1496 O O . PHE B 1 89 ? -13.984 -6.012 -2.484 1 95.75 89 PHE B O 1
ATOM 1503 N N . PHE B 1 90 ? -11.898 -5.238 -2.166 1 95.5 90 PHE B N 1
ATOM 1504 C CA . PHE B 1 90 ? -11.32 -6.102 -3.193 1 95.5 90 PHE B CA 1
ATOM 1505 C C . PHE B 1 90 ? -11.375 -7.562 -2.766 1 95.5 90 PHE B C 1
ATOM 1507 O O . PHE B 1 90 ? -11.539 -8.453 -3.602 1 95.5 90 PHE B O 1
ATOM 1514 N N . LEU B 1 91 ? -11.203 -7.824 -1.486 1 95.25 91 LEU B N 1
ATOM 1515 C CA . LEU B 1 91 ? -11.297 -9.195 -0.99 1 95.25 91 LEU B CA 1
ATOM 1516 C C . LEU B 1 91 ? -12.68 -9.773 -1.246 1 95.25 91 LEU B C 1
ATOM 1518 O O . LEU B 1 91 ? -12.805 -10.914 -1.713 1 95.25 91 LEU B O 1
ATOM 1522 N N . LEU B 1 92 ? -13.688 -9.008 -0.883 1 94.62 92 LEU B N 1
ATOM 1523 C CA . LEU B 1 92 ? -15.055 -9.445 -1.131 1 94.62 92 LEU B CA 1
ATOM 1524 C C . LEU B 1 92 ? -15.305 -9.641 -2.623 1 94.62 92 LEU B C 1
ATOM 1526 O O . LEU B 1 92 ? -15.898 -10.641 -3.035 1 94.62 92 LEU B O 1
ATOM 1530 N N . PHE B 1 93 ? -14.859 -8.648 -3.332 1 94.38 93 PHE B N 1
ATOM 1531 C CA . PHE B 1 93 ? -15.039 -8.68 -4.777 1 94.38 93 PHE B CA 1
ATOM 1532 C C . PHE B 1 93 ? -14.344 -9.891 -5.383 1 94.38 93 PHE B C 1
ATOM 1534 O O . PHE B 1 93 ? -14.938 -10.633 -6.164 1 94.38 93 PHE B O 1
ATOM 1541 N N . ASN B 1 94 ? -13.086 -10.102 -5.031 1 93.44 94 ASN B N 1
ATOM 1542 C CA . ASN B 1 94 ? -12.32 -11.211 -5.586 1 93.44 94 ASN B CA 1
ATOM 1543 C C . ASN B 1 94 ? -12.836 -12.555 -5.074 1 93.44 94 ASN B C 1
ATOM 1545 O O . ASN B 1 94 ? -12.805 -13.555 -5.797 1 93.44 94 ASN B O 1
ATOM 1549 N N . LYS B 1 95 ? -13.195 -12.578 -3.861 1 92.19 95 LYS B N 1
ATOM 1550 C CA . LYS B 1 95 ? -13.797 -13.789 -3.322 1 92.19 95 LYS B CA 1
ATOM 1551 C C . LYS B 1 95 ? -15.07 -14.164 -4.082 1 92.19 95 LYS B C 1
ATOM 1553 O O . LYS B 1 95 ? -15.297 -15.336 -4.387 1 92.19 95 LYS B O 1
ATOM 1558 N N . ARG B 1 96 ? -15.898 -13.219 -4.324 1 91 96 ARG B N 1
ATOM 1559 C CA . ARG B 1 96 ? -17.125 -13.461 -5.07 1 91 96 ARG B CA 1
ATOM 1560 C C . ARG B 1 96 ? -16.828 -13.891 -6.5 1 91 96 ARG B C 1
ATOM 1562 O O . ARG B 1 96 ? -17.469 -14.805 -7.031 1 91 96 ARG B O 1
ATOM 1569 N N . ARG B 1 97 ? -15.859 -13.281 -7.066 1 91.81 97 ARG B N 1
ATOM 1570 C CA . ARG B 1 97 ? -15.539 -13.508 -8.477 1 91.81 97 ARG B CA 1
ATOM 1571 C C . ARG B 1 97 ? -14.805 -14.828 -8.672 1 91.81 97 ARG B C 1
ATOM 1573 O O . ARG B 1 97 ? -15.039 -15.531 -9.648 1 91.81 97 ARG B O 1
ATOM 1580 N N . PHE B 1 98 ? -13.891 -15.148 -7.75 1 87.56 98 PHE B N 1
ATOM 1581 C CA . PHE B 1 98 ? -13.008 -16.281 -7.996 1 87.56 98 PHE B CA 1
ATOM 1582 C C . PHE B 1 98 ? -13.211 -17.375 -6.949 1 87.56 98 PHE B C 1
ATOM 1584 O O . PHE B 1 98 ? -12.602 -18.438 -7.023 1 87.56 98 PHE B O 1
ATOM 1591 N N . GLY B 1 99 ? -13.805 -17.078 -5.867 1 76.56 99 GLY B N 1
ATOM 1592 C CA . GLY B 1 99 ? -13.977 -18 -4.754 1 76.56 99 GLY B CA 1
ATOM 1593 C C . GLY B 1 99 ? -15.008 -19.078 -5.02 1 76.56 99 GLY B C 1
ATOM 1594 O O . GLY B 1 99 ? -15.133 -20.031 -4.246 1 76.56 99 GLY B O 1
ATOM 1595 N N . ASP B 1 100 ? -15.906 -19.016 -6.082 1 64.06 100 ASP B N 1
ATOM 1596 C CA . ASP B 1 100 ? -16.859 -20.094 -6.324 1 64.06 100 ASP B CA 1
ATOM 1597 C C . ASP B 1 100 ? -16.172 -21.312 -6.922 1 64.06 100 ASP B C 1
ATOM 1599 O O . ASP B 1 100 ? -15.203 -21.172 -7.672 1 64.06 100 ASP B O 1
#

Solvent-accessible surface area (backbone atoms only — not comparable to full-atom values): 10441 Å² total; per-residue (Å²): 132,61,70,66,56,57,51,28,50,50,50,31,53,52,30,52,53,52,42,52,53,52,54,60,63,38,64,79,46,57,71,68,56,39,50,48,40,52,51,51,22,48,45,52,34,46,54,54,51,53,52,52,39,51,52,46,33,50,51,38,51,46,30,47,71,70,70,71,49,78,66,70,48,40,49,46,52,51,50,52,20,51,50,42,44,46,34,39,52,38,38,54,50,37,40,65,72,62,62,113,131,60,69,66,56,54,51,26,51,48,50,31,52,54,30,51,54,50,44,53,52,54,54,58,64,39,62,80,47,55,72,69,55,40,49,48,41,53,50,51,22,46,46,52,35,46,54,52,50,51,52,52,39,52,52,48,32,51,51,38,51,46,31,48,71,70,72,71,48,77,65,71,48,40,50,46,53,50,50,52,20,50,50,42,44,45,35,38,52,38,40,54,51,36,40,67,73,64,63,113

Nearest PDB structures (foldseek):
  6ch2-assembly2_E  TM=2.804E-01  e=9.596E+00  Salmonella enterica subsp. enterica serovar Typhimurium str. LT2